Protein AF-0000000086816708 (afdb_homodimer)

InterPro domains:
  IPR001680 WD40 repeat [SM00320] (1-37)
  IPR001680 WD40 repeat [SM00320] (41-79)
  IPR001680 WD40 repeat [SM00320] (83-122)
  IPR001680 WD40 repeat [SM00320] (125-165)
  IPR015943 WD40/YVTN repeat-like-containing domain superfamily [G3DSA:2.130.10.10] (3-166)
  IPR024977 Anaphase-promoting complex subunit 4-like, WD40 domain [PF12894] (93-139)
  IPR036322 WD40-repeat-containing domain superfamily [SSF50978] (6-164)
  IPR042453 WD repeat-containing protein 53 [PTHR44666] (1-163)

Sequence (342 aa):
MAVKWIGGHSSPILCLNASSEGLVASGAEGGDLVTWGEDGTPLGHTRLEGANDVTCVLFSPSCPTKLYASHGETISILDVRSLKGSLDHFHVNEEEINCLSLNETENLLASADDSGAIKILDLENKKVSRSLKRHSNICSSVAFRPQRPQSLVSCGLDMQVMLCKEYLGNFMAVKWIGGHSSPILCLNASSEGLVASGAEGGDLVTWGEDGTPLGHTRLEGANDVTCVLFSPSCPTKLYASHGETISILDVRSLKGSLDHFHVNEEEINCLSLNETENLLASADDSGAIKILDLENKKVSRSLKRHSNICSSVAFRPQRPQSLVSCGLDMQVMLCKEYLGNF

Secondary structure (DSSP, 8-state):
-EEEE-SS-SS-EEEEEE-TTS-EEEEEGGGEEEEE-TTS-EEEEEE-GGG--EEEEEE-SSSTTEEEEEETTEEEEEETT-SS--EEEEE--SS-EEEEEE-TTSSEEEEEETTSEEEEEETTTTEEEEEEE--SS-EEEEEEETTEEEEEEEEETTS-EEEEE------/-EEEE-SS-SS-EEEEEE-TTS-EEEEEGGGEEEEE-TTS-EEEEEE-GGG--EEEEEE-SSSTTEEEEEETTEEEEEETT-TT--EEEEE--SS-EEEEEE-TTSSEEEEEETTSEEEEEETTTTEEEEEEE--SS-EEEEEEETTEEEEEEEEETTS-EEEEE------

Solvent-accessible surface area (backbone atoms only — not comparable to full-atom values): 16924 Å² total; per-residue (Å²): 94,75,45,78,43,66,87,68,58,92,38,37,26,47,25,56,34,58,16,73,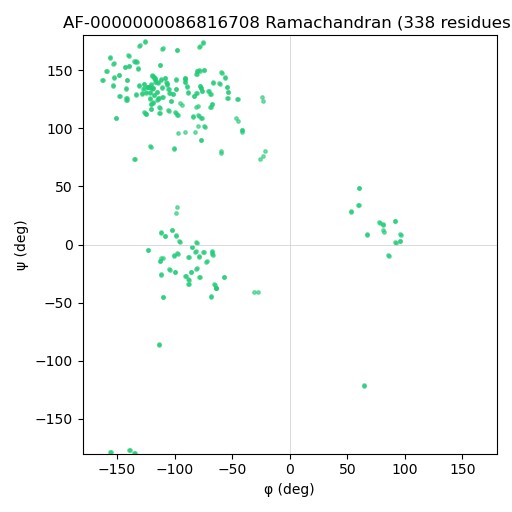80,39,34,35,39,38,21,10,46,55,11,34,36,36,31,25,39,70,85,40,47,68,72,44,80,46,72,44,80,86,44,23,41,15,44,34,49,44,52,36,89,90,45,48,49,35,34,40,33,28,30,30,31,27,39,36,36,34,36,70,80,46,91,74,40,64,66,48,73,41,83,70,52,92,34,46,40,58,28,67,25,66,21,82,82,64,42,42,38,36,35,15,12,54,65,7,38,36,33,33,31,30,60,80,78,69,40,78,72,46,78,42,79,80,38,91,28,33,22,44,25,49,40,46,33,48,101,34,64,46,29,33,40,35,31,10,50,63,26,42,42,36,41,35,40,57,72,74,68,87,120,93,76,45,79,43,67,87,70,58,93,36,38,26,47,25,57,35,58,17,73,79,40,34,34,39,39,21,10,46,54,10,35,35,35,32,25,39,70,86,42,46,68,71,44,78,46,71,45,80,86,44,22,41,16,45,36,50,42,53,35,88,89,45,48,49,34,36,40,35,29,30,30,32,28,40,35,36,32,35,71,79,47,90,71,45,62,66,47,75,40,84,70,52,90,34,46,40,60,30,67,26,65,21,84,83,64,43,41,39,35,36,15,13,55,65,8,36,35,33,33,33,30,61,80,78,68,40,77,72,46,78,42,79,78,37,91,28,33,22,46,26,48,39,46,32,50,99,34,62,48,28,34,39,35,31,9,51,63,26,43,42,36,42,36,41,56,72,73,67,88,121

Organism: Pipistrellus kuhlii (NCBI:txid59472)

pLDDT: mean 90.7, std 11.93, range [29.03, 98.38]

Nearest PDB structures (foldseek):
  7uyf-assembly1_B  TM=8.566E-01  e=4.148E-08  Homo sapiens
  7s1q-assembly1_B  TM=8.312E-01  e=3.022E-08  Homo sapiens
  7s1p-assembly1_B  TM=8.586E-01  e=6.329E-08  Homo sapiens
  6k1s-assembly1_B  TM=8.556E-01  e=8.689E-08  Homo sapiens
  5emk-assembly1_B  TM=8.207E-01  e=9.160E-08  Homo sapiens

Structure (mmCIF, N/CA/C/O backbone):
data_AF-0000000086816708-model_v1
#
loop_
_entity.id
_entity.type
_entity.pdbx_description
1 polymer 'WD repeat domain 53'
#
loop_
_atom_site.group_PDB
_atom_site.id
_atom_site.type_symbol
_atom_site.label_atom_id
_atom_site.label_alt_id
_atom_site.label_comp_id
_atom_site.label_asym_id
_atom_site.label_entity_id
_atom_site.label_seq_id
_atom_site.pdbx_PDB_ins_code
_atom_site.Cartn_x
_atom_site.Cartn_y
_atom_site.Cartn_z
_atom_site.occupancy
_atom_site.B_iso_or_equiv
_atom_site.auth_seq_id
_atom_site.auth_comp_id
_atom_site.auth_asym_id
_atom_site.auth_atom_id
_atom_site.pdbx_PDB_model_num
ATOM 1 N N . MET A 1 1 ? 22.078 -10.984 -4.652 1 78.38 1 MET A N 1
ATOM 2 C CA . MET A 1 1 ? 21.688 -11.883 -5.73 1 78.38 1 MET A CA 1
ATOM 3 C C . MET A 1 1 ? 20.203 -11.719 -6.062 1 78.38 1 MET A C 1
ATOM 5 O O . MET A 1 1 ? 19.391 -11.492 -5.172 1 78.38 1 MET A O 1
ATOM 9 N N . ALA A 1 2 ? 19.844 -11.531 -7.359 1 82.38 2 ALA A N 1
ATOM 10 C CA . ALA A 1 2 ? 18.469 -11.383 -7.824 1 82.38 2 ALA A CA 1
ATOM 11 C C . ALA A 1 2 ? 18.078 -12.539 -8.734 1 82.38 2 ALA A C 1
ATOM 13 O O . ALA A 1 2 ? 18.859 -12.969 -9.586 1 82.38 2 ALA A O 1
ATOM 14 N N . VAL A 1 3 ? 16.875 -13.148 -8.445 1 88.38 3 VAL A N 1
ATOM 15 C CA . VAL A 1 3 ? 16.359 -14.273 -9.227 1 88.38 3 VAL A CA 1
ATOM 16 C C . VAL A 1 3 ? 14.992 -13.922 -9.805 1 88.38 3 VAL A C 1
ATOM 18 O O . VAL A 1 3 ? 14.125 -13.406 -9.094 1 88.38 3 VAL A O 1
ATOM 21 N N . LYS A 1 4 ? 14.867 -14.164 -11.086 1 90.38 4 LYS A N 1
ATOM 22 C CA . LYS A 1 4 ? 13.562 -14.008 -11.734 1 90.38 4 LYS A CA 1
ATOM 23 C C . LYS A 1 4 ? 12.68 -15.234 -11.5 1 90.38 4 LYS A C 1
ATOM 25 O O . LYS A 1 4 ? 13.133 -16.375 -11.641 1 90.38 4 LYS A O 1
ATOM 30 N N . TRP A 1 5 ? 11.516 -14.922 -11.086 1 88.94 5 TRP A N 1
ATOM 31 C CA . TRP A 1 5 ? 10.555 -16.016 -10.961 1 88.94 5 TRP A CA 1
ATOM 32 C C . TRP A 1 5 ? 9.812 -16.234 -12.273 1 88.94 5 TRP A C 1
ATOM 34 O O . TRP A 1 5 ? 9.32 -15.289 -12.891 1 88.94 5 TRP A O 1
ATOM 44 N N . ILE A 1 6 ? 9.734 -17.438 -12.719 1 80.69 6 ILE A N 1
ATOM 45 C CA . ILE A 1 6 ? 9.227 -17.766 -14.047 1 80.69 6 ILE A CA 1
ATOM 46 C C . ILE A 1 6 ? 7.91 -18.531 -13.922 1 80.69 6 ILE A C 1
ATOM 48 O O . ILE A 1 6 ? 7.602 -19.078 -12.859 1 80.69 6 ILE A O 1
ATOM 52 N N . GLY A 1 7 ? 7.078 -18.438 -14.961 1 76.5 7 GLY A N 1
ATOM 53 C CA . GLY A 1 7 ? 5.91 -19.297 -15.078 1 76.5 7 GLY A CA 1
ATOM 54 C C . GLY A 1 7 ? 4.664 -18.688 -14.461 1 76.5 7 GLY A C 1
ATOM 55 O O . GLY A 1 7 ? 3.725 -19.406 -14.117 1 76.5 7 GLY A O 1
ATOM 56 N N . GLY A 1 8 ? 4.738 -17.422 -14.336 1 82.31 8 GLY A N 1
ATOM 57 C CA . GLY A 1 8 ? 3.545 -16.891 -13.695 1 82.31 8 GLY A CA 1
ATOM 58 C C . GLY A 1 8 ? 2.715 -16.016 -14.609 1 82.31 8 GLY A C 1
ATOM 59 O O . GLY A 1 8 ? 1.908 -16.516 -15.391 1 82.31 8 GLY A O 1
ATOM 60 N N . HIS A 1 9 ? 3.039 -14.789 -14.68 1 91.38 9 HIS A N 1
ATOM 61 C CA . HIS A 1 9 ? 2.135 -13.805 -15.273 1 91.38 9 HIS A CA 1
ATOM 62 C C . HIS A 1 9 ? 2.404 -13.641 -16.766 1 91.38 9 HIS A C 1
ATOM 64 O O . HIS A 1 9 ? 3.557 -13.695 -17.203 1 91.38 9 HIS A O 1
ATOM 70 N N . SER A 1 10 ? 1.351 -13.516 -17.609 1 92.31 10 SER A N 1
ATOM 71 C CA . SER A 1 10 ? 1.433 -13.125 -19 1 92.31 10 SER A CA 1
ATOM 72 C C . SER A 1 10 ? 0.817 -11.75 -19.234 1 92.31 10 SER A C 1
ATOM 74 O O . SER A 1 10 ? 0.508 -11.383 -20.375 1 92.31 10 SER A O 1
ATOM 76 N N . SER A 1 11 ? 0.504 -11.062 -18.25 1 96.19 11 SER A N 1
ATOM 77 C CA . SER A 1 11 ? -0.011 -9.695 -18.266 1 96.19 11 SER A CA 1
ATOM 78 C C . SER A 1 11 ? 0.695 -8.82 -17.234 1 96.19 11 SER A C 1
ATOM 80 O O . SER A 1 11 ? 1.328 -9.328 -16.312 1 96.19 11 SER A O 1
ATOM 82 N N . PRO A 1 12 ? 0.668 -7.484 -17.453 1 97.81 12 PRO A N 1
ATOM 83 C CA . PRO A 1 12 ? 1.339 -6.574 -16.531 1 97.81 12 PRO A CA 1
ATOM 84 C C . PRO A 1 12 ? 0.895 -6.773 -15.086 1 97.81 12 PRO A C 1
ATOM 86 O O . PRO A 1 12 ? -0.306 -6.852 -14.805 1 97.81 12 PRO A O 1
ATOM 89 N N . ILE A 1 13 ? 1.862 -6.883 -14.172 1 98.38 13 ILE A N 1
ATOM 90 C CA . ILE A 1 13 ? 1.582 -7.102 -12.758 1 98.38 13 ILE A CA 1
ATOM 91 C C . ILE A 1 13 ? 1.43 -5.754 -12.047 1 98.38 13 ILE A C 1
ATOM 93 O O . ILE A 1 13 ? 2.242 -4.848 -12.242 1 98.38 13 ILE A O 1
ATOM 97 N N . LEU A 1 14 ? 0.408 -5.613 -11.172 1 98.38 14 LEU A N 1
ATOM 98 C CA . LEU A 1 14 ? 0.016 -4.316 -10.633 1 98.38 14 LEU A CA 1
ATOM 99 C C . LEU A 1 14 ? 0.321 -4.238 -9.141 1 98.38 14 LEU A C 1
ATOM 101 O O . LEU A 1 14 ? 0.515 -3.15 -8.594 1 98.38 14 LEU A O 1
ATOM 105 N N . CYS A 1 15 ? 0.357 -5.336 -8.492 1 98.38 15 CYS A N 1
ATOM 106 C CA . CYS A 1 15 ? 0.524 -5.34 -7.043 1 98.38 15 CYS A CA 1
ATOM 107 C C . CYS A 1 15 ? 1.119 -6.66 -6.566 1 98.38 15 CYS A C 1
ATOM 109 O O . CYS A 1 15 ? 1.099 -7.656 -7.297 1 98.38 15 CYS A O 1
ATOM 111 N N . LEU A 1 16 ? 1.667 -6.707 -5.43 1 98.19 16 LEU A N 1
ATOM 112 C CA . LEU A 1 16 ? 2.17 -7.926 -4.809 1 98.19 16 LEU A CA 1
ATOM 113 C C . LEU A 1 16 ? 2.15 -7.809 -3.287 1 98.19 16 LEU A C 1
ATOM 115 O O . LEU A 1 16 ? 2.111 -6.703 -2.746 1 98.19 16 LEU A O 1
ATOM 119 N N . ASN A 1 17 ? 2.105 -8.883 -2.613 1 98.25 17 ASN A N 1
ATOM 120 C CA . ASN A 1 17 ? 2.158 -8.984 -1.158 1 98.25 17 ASN A CA 1
ATOM 121 C C . ASN A 1 17 ? 2.836 -10.273 -0.706 1 98.25 17 ASN A C 1
ATOM 123 O O . ASN A 1 17 ? 2.734 -11.297 -1.378 1 98.25 17 ASN A O 1
ATOM 127 N N . ALA A 1 18 ? 3.535 -10.141 0.397 1 97.69 18 ALA A N 1
ATOM 128 C CA . ALA A 1 18 ? 4.238 -11.289 0.954 1 97.69 18 ALA A CA 1
ATOM 129 C C . ALA A 1 18 ? 3.693 -11.656 2.332 1 97.69 18 ALA A C 1
ATOM 131 O O . ALA A 1 18 ? 3.383 -10.773 3.135 1 97.69 18 ALA A O 1
ATOM 132 N N . SER A 1 19 ? 3.627 -12.945 2.598 1 97.12 19 SER A N 1
ATOM 133 C CA . SER A 1 19 ? 3.121 -13.43 3.879 1 97.12 19 SER A CA 1
ATOM 134 C C . SER A 1 19 ? 4.262 -13.766 4.836 1 97.12 19 SER A C 1
ATOM 136 O O . SER A 1 19 ? 5.418 -13.859 4.418 1 97.12 19 SER A O 1
ATOM 138 N N . SER A 1 20 ? 3.879 -13.953 6.117 1 95.5 20 SER A N 1
ATOM 139 C CA . SER A 1 20 ? 4.867 -14.273 7.141 1 95.5 20 SER A CA 1
ATOM 140 C C . SER A 1 20 ? 5.383 -15.703 6.984 1 95.5 20 SER A C 1
ATOM 142 O O . SER A 1 20 ? 6.402 -16.062 7.57 1 95.5 20 SER A O 1
ATOM 144 N N . GLU A 1 21 ? 4.723 -16.531 6.207 1 94.69 21 GLU A N 1
ATOM 145 C CA . GLU A 1 21 ? 5.172 -17.906 5.992 1 94.69 21 GLU A CA 1
ATOM 146 C C . GLU A 1 21 ? 5.93 -18.047 4.676 1 94.69 21 GLU A C 1
ATOM 148 O O . GLU A 1 21 ? 6.176 -19.156 4.203 1 94.69 21 GLU A O 1
ATOM 153 N N . GLY A 1 22 ? 6.176 -16.922 4.074 1 94.5 22 GLY A N 1
ATOM 154 C CA . GLY A 1 22 ? 7.055 -16.938 2.916 1 94.5 22 GLY A CA 1
ATOM 155 C C . GLY A 1 22 ? 6.305 -17 1.6 1 94.5 22 GLY A C 1
ATOM 156 O O . GLY A 1 22 ? 6.914 -17 0.529 1 94.5 22 GLY A O 1
ATOM 157 N N . LEU A 1 23 ? 5.016 -16.969 1.612 1 95.38 23 LEU A N 1
ATOM 158 C CA . LEU A 1 23 ? 4.219 -16.953 0.391 1 95.38 23 LEU A CA 1
ATOM 159 C C . LEU A 1 23 ? 4.184 -15.547 -0.211 1 95.38 23 LEU A C 1
ATOM 161 O O . LEU A 1 23 ? 4.32 -14.555 0.507 1 95.38 23 LEU A O 1
ATOM 165 N N . VAL A 1 24 ? 4.066 -15.523 -1.518 1 96.5 24 VAL A N 1
ATOM 166 C CA . VAL A 1 24 ? 3.893 -14.266 -2.24 1 96.5 24 VAL A CA 1
ATOM 167 C C . VAL A 1 24 ? 2.66 -14.352 -3.139 1 96.5 24 VAL A C 1
ATOM 169 O O . VAL A 1 24 ? 2.363 -15.414 -3.693 1 96.5 24 VAL A O 1
ATOM 172 N N . ALA A 1 25 ? 1.894 -13.328 -3.193 1 96.81 25 ALA A N 1
ATOM 173 C CA . ALA A 1 25 ? 0.793 -13.195 -4.145 1 96.81 25 ALA A CA 1
ATOM 174 C C . ALA A 1 25 ? 1.001 -11.992 -5.059 1 96.81 25 ALA A C 1
ATOM 176 O O . ALA A 1 25 ? 1.433 -10.93 -4.605 1 96.81 25 ALA A O 1
ATOM 177 N N . SER A 1 26 ? 0.804 -12.125 -6.285 1 97.69 26 SER A N 1
ATOM 178 C CA . SER A 1 26 ? 0.902 -11.039 -7.254 1 97.69 26 SER A CA 1
ATOM 179 C C . SER A 1 26 ? -0.349 -10.961 -8.125 1 97.69 26 SER A C 1
ATOM 181 O O . SER A 1 26 ? -0.85 -11.984 -8.594 1 97.69 26 SER A O 1
ATOM 183 N N . GLY A 1 27 ? -0.92 -9.773 -8.25 1 97.5 27 GLY A N 1
ATOM 184 C CA . GLY A 1 27 ? -2.092 -9.5 -9.062 1 97.5 27 GLY A CA 1
ATOM 185 C C . GLY A 1 27 ? -1.771 -8.719 -10.32 1 97.5 27 GLY A C 1
ATOM 186 O O . GLY A 1 27 ? -0.975 -7.777 -10.289 1 97.5 27 GLY A O 1
ATOM 187 N N . ALA A 1 28 ? -2.389 -9.078 -11.367 1 97.94 28 ALA A N 1
ATOM 188 C CA . ALA A 1 28 ? -2.062 -8.516 -12.672 1 97.94 28 ALA A CA 1
ATOM 189 C C . ALA A 1 28 ? -3.32 -8.047 -13.398 1 97.94 28 ALA A C 1
ATOM 191 O O . ALA A 1 28 ? -4.43 -8.18 -12.875 1 97.94 28 ALA A O 1
ATOM 192 N N . GLU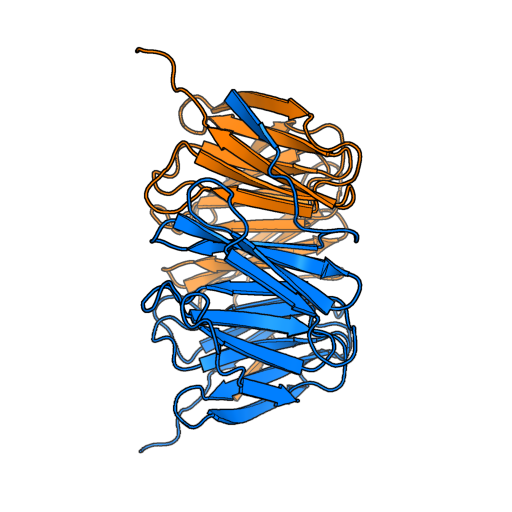 A 1 29 ? -3.039 -7.359 -14.5 1 97.81 29 GLU A N 1
ATOM 193 C CA . GLU A 1 29 ? -4.141 -6.957 -15.367 1 97.81 29 GLU A CA 1
ATOM 194 C C . GLU A 1 29 ? -4.93 -8.164 -15.859 1 97.81 29 GLU A C 1
ATOM 196 O O . GLU A 1 29 ? -4.391 -9.273 -15.945 1 97.81 29 GLU A O 1
ATOM 201 N N . GLY A 1 30 ? -6.227 -7.977 -16.062 1 96.19 30 GLY A N 1
ATOM 202 C CA . GLY A 1 30 ? -7.059 -9.008 -16.656 1 96.19 30 GLY A CA 1
ATOM 203 C C . GLY A 1 30 ? -7.492 -10.07 -15.672 1 96.19 30 GLY A C 1
ATOM 204 O O . GLY A 1 30 ? -7.812 -11.195 -16.062 1 96.19 30 GLY A O 1
ATOM 205 N N . GLY A 1 31 ? -7.375 -9.75 -14.391 1 95.38 31 GLY A N 1
ATOM 206 C CA . GLY A 1 31 ? -7.879 -10.664 -13.375 1 95.38 31 GLY A CA 1
ATOM 207 C C . GLY A 1 31 ? -6.918 -11.789 -13.055 1 95.38 31 GLY A C 1
ATOM 208 O O . GLY A 1 31 ? -7.281 -12.742 -12.359 1 95.38 31 GLY A O 1
ATOM 209 N N . ASP A 1 32 ? -5.695 -11.695 -13.547 1 95.44 32 ASP A N 1
ATOM 210 C CA . ASP A 1 32 ? -4.695 -12.734 -13.336 1 95.44 32 ASP A CA 1
ATOM 211 C C . ASP A 1 32 ? -4.07 -12.625 -11.945 1 95.44 32 ASP A C 1
ATOM 213 O O . ASP A 1 32 ? -3.455 -11.609 -11.617 1 95.44 32 ASP A O 1
ATOM 217 N N . LEU A 1 33 ? -4.246 -13.695 -11.148 1 95.56 33 LEU A N 1
ATOM 218 C CA . LEU A 1 33 ? -3.691 -13.797 -9.805 1 95.56 33 LEU A CA 1
ATOM 219 C C . LEU A 1 33 ? -2.777 -15.016 -9.688 1 95.56 33 LEU A C 1
ATOM 221 O O . LEU A 1 33 ? -3.176 -16.125 -10.023 1 95.56 33 LEU A O 1
ATOM 225 N N . VAL A 1 34 ? -1.557 -14.789 -9.258 1 95.69 34 VAL A N 1
ATOM 226 C CA . VAL A 1 34 ? -0.611 -15.883 -9.062 1 95.69 34 VAL A CA 1
ATOM 227 C C . VAL A 1 34 ? -0.135 -15.914 -7.617 1 95.69 34 VAL A C 1
ATOM 229 O O . VAL A 1 34 ? 0.149 -14.859 -7.031 1 95.69 34 VAL A O 1
ATOM 232 N N . THR A 1 35 ? -0.091 -17.094 -7.047 1 95.12 35 THR A N 1
ATOM 233 C CA . THR A 1 35 ? 0.498 -17.312 -5.73 1 95.12 35 THR A CA 1
ATOM 234 C C . THR A 1 35 ? 1.782 -18.125 -5.836 1 95.12 35 THR A C 1
ATOM 236 O O . THR A 1 35 ? 1.858 -19.078 -6.621 1 95.12 35 THR A O 1
ATOM 239 N N . TRP A 1 36 ? 2.777 -17.672 -5.125 1 95.12 36 TRP A N 1
ATOM 240 C CA . TRP A 1 36 ? 4.113 -18.25 -5.195 1 95.12 36 TRP A CA 1
ATOM 241 C C . TRP A 1 36 ? 4.523 -18.844 -3.846 1 95.12 36 TRP A C 1
ATOM 243 O O . TRP A 1 36 ? 4.262 -18.234 -2.799 1 95.12 36 TRP A O 1
ATOM 253 N N . GLY A 1 37 ? 5.246 -19.969 -3.957 1 93.44 37 GLY A N 1
ATOM 254 C CA . GLY A 1 37 ? 5.91 -20.469 -2.768 1 93.44 37 GLY A CA 1
ATOM 255 C C . GLY A 1 37 ? 7.148 -19.688 -2.387 1 93.44 37 GLY A C 1
ATOM 256 O O . GLY A 1 37 ? 7.555 -18.766 -3.109 1 93.44 37 GLY A O 1
ATOM 257 N N . GLU A 1 38 ? 7.711 -20.016 -1.264 1 90.75 38 GLU A N 1
ATOM 258 C CA . GLU A 1 38 ? 8.875 -19.328 -0.729 1 90.75 38 GLU A CA 1
ATOM 259 C C . GLU A 1 38 ? 10.039 -19.344 -1.721 1 90.75 38 GLU A C 1
ATOM 261 O O . GLU A 1 38 ? 10.82 -18.391 -1.785 1 90.75 38 GLU A O 1
ATOM 266 N N . ASP A 1 39 ? 10.109 -20.312 -2.547 1 87.25 39 ASP A N 1
ATOM 267 C CA . ASP A 1 39 ? 11.227 -20.484 -3.475 1 87.25 39 ASP A CA 1
ATOM 268 C C . ASP A 1 39 ? 10.891 -19.906 -4.848 1 87.25 39 ASP A C 1
ATOM 270 O O . ASP A 1 39 ? 11.672 -20.047 -5.789 1 87.25 39 ASP A O 1
ATOM 274 N N . GLY A 1 40 ? 9.711 -19.312 -4.934 1 90.56 40 GLY A N 1
ATOM 275 C CA . GLY A 1 40 ? 9.328 -18.703 -6.199 1 90.56 40 GLY A CA 1
ATOM 276 C C . GLY A 1 40 ? 8.555 -19.656 -7.098 1 90.56 40 GLY A C 1
ATOM 277 O O . GLY A 1 40 ? 8.211 -19.297 -8.227 1 90.56 40 GLY A O 1
ATOM 278 N N . THR A 1 41 ? 8.297 -20.828 -6.645 1 90.69 41 THR A N 1
ATOM 279 C CA . THR A 1 41 ? 7.473 -21.75 -7.414 1 90.69 41 THR A CA 1
ATOM 280 C C . THR A 1 41 ? 6.02 -21.297 -7.426 1 90.69 41 THR A C 1
ATOM 282 O O . THR A 1 41 ? 5.465 -20.938 -6.383 1 90.69 41 THR A O 1
ATOM 285 N N . PRO A 1 42 ? 5.445 -21.297 -8.625 1 90.12 42 PRO A N 1
ATOM 286 C CA . PRO A 1 42 ? 4.016 -20.969 -8.633 1 90.12 42 PRO A CA 1
ATOM 287 C C . PRO A 1 42 ? 3.166 -22.047 -7.949 1 90.12 42 PRO A C 1
ATOM 289 O O . PRO A 1 42 ? 3.248 -23.219 -8.305 1 90.12 42 PRO A O 1
ATOM 292 N N . LEU A 1 43 ? 2.453 -21.688 -6.941 1 89.69 43 LEU A N 1
ATOM 293 C CA . LEU A 1 43 ? 1.561 -22.594 -6.227 1 89.69 43 LEU A CA 1
ATOM 294 C C . LEU A 1 43 ? 0.174 -22.609 -6.859 1 89.69 43 LEU A C 1
ATOM 296 O O . LEU A 1 43 ? -0.545 -23.609 -6.773 1 89.69 43 LEU A O 1
ATOM 300 N N . GLY A 1 44 ? -0.25 -21.469 -7.477 1 88.56 44 GLY A N 1
ATOM 301 C CA . GLY A 1 44 ? -1.551 -21.328 -8.117 1 88.56 44 GLY A CA 1
ATOM 302 C C . GLY A 1 44 ? -1.629 -20.156 -9.062 1 88.56 44 GLY A C 1
ATOM 303 O O . GLY A 1 44 ? -1.017 -19.109 -8.812 1 88.56 44 GLY A O 1
ATOM 304 N N . HIS A 1 45 ? -2.305 -20.391 -10.109 1 89.88 45 HIS A N 1
ATOM 305 C CA . HIS A 1 45 ? -2.648 -19.375 -11.094 1 89.88 45 HIS A CA 1
ATOM 306 C C . HIS A 1 45 ? -4.156 -19.312 -11.328 1 89.88 45 HIS A C 1
ATOM 308 O O . HIS A 1 45 ? -4.746 -20.281 -11.828 1 89.88 45 HIS A O 1
ATOM 314 N N . THR A 1 46 ? -4.734 -18.203 -10.898 1 88.38 46 THR A N 1
ATOM 315 C CA . THR A 1 46 ? -6.188 -18.094 -10.984 1 88.38 46 THR A CA 1
ATOM 316 C C . THR A 1 46 ? -6.578 -16.859 -11.805 1 88.38 46 THR A C 1
ATOM 318 O O . THR A 1 46 ? -5.965 -15.797 -11.68 1 88.38 46 THR A O 1
ATOM 321 N N . ARG A 1 47 ? -7.523 -17.047 -12.688 1 90.56 47 ARG A N 1
ATOM 322 C CA . ARG A 1 47 ? -8.18 -15.914 -13.328 1 90.56 47 ARG A CA 1
ATOM 323 C C . ARG A 1 47 ? -9.484 -15.578 -12.625 1 90.56 47 ARG A C 1
ATOM 325 O O . ARG A 1 47 ? -10.453 -16.328 -12.703 1 90.56 47 ARG A O 1
ATOM 332 N N . LEU A 1 48 ? -9.516 -14.461 -11.977 1 90.69 48 LEU A N 1
ATOM 333 C CA . LEU A 1 48 ? -10.688 -14.07 -11.195 1 90.69 48 LEU A CA 1
ATOM 334 C C . LEU A 1 48 ? -11.82 -13.625 -12.109 1 90.69 48 LEU A C 1
ATOM 336 O O . LEU A 1 48 ? -11.578 -13.148 -13.227 1 90.69 48 LEU A O 1
ATOM 340 N N . GLU A 1 49 ? -12.992 -13.82 -11.68 1 83.62 49 GLU A N 1
ATOM 341 C CA . GLU A 1 49 ? -14.195 -13.555 -12.477 1 83.62 49 GLU A CA 1
ATOM 342 C C . GLU A 1 49 ? -14.219 -12.109 -12.969 1 83.62 49 GLU A C 1
ATOM 344 O O . GLU A 1 49 ? -13.867 -11.188 -12.234 1 83.62 49 GLU A O 1
ATOM 349 N N . GLY A 1 50 ? -14.719 -11.914 -14.148 1 87 50 GLY A N 1
ATOM 350 C CA . GLY A 1 50 ? -14.906 -10.594 -14.727 1 87 50 GLY A CA 1
ATOM 351 C C . GLY A 1 50 ? -13.664 -10.062 -15.414 1 87 50 GLY A C 1
ATOM 352 O O . GLY A 1 50 ? -13.727 -9.078 -16.156 1 87 50 GLY A O 1
ATOM 353 N N . ALA A 1 51 ? -12.547 -10.734 -15.258 1 87.69 51 ALA A N 1
ATOM 354 C CA . ALA A 1 51 ? -11.281 -10.391 -15.898 1 87.69 51 ALA A CA 1
ATOM 355 C C . ALA A 1 51 ? -10.914 -8.93 -15.625 1 87.69 51 ALA A C 1
ATOM 357 O O . ALA A 1 51 ? -10.375 -8.25 -16.5 1 87.69 51 ALA A O 1
ATOM 358 N N . ASN A 1 52 ? -11.383 -8.469 -14.516 1 95 52 ASN A N 1
ATOM 359 C CA . ASN A 1 52 ? -10.977 -7.129 -14.094 1 95 52 ASN A CA 1
ATOM 360 C C . ASN A 1 52 ? -9.602 -7.137 -13.445 1 95 52 ASN A C 1
ATOM 362 O O . ASN A 1 52 ? -9.164 -8.164 -12.922 1 95 52 ASN A O 1
ATOM 366 N N . ASP A 1 53 ? -8.891 -6.027 -13.602 1 97.81 53 ASP A N 1
ATOM 367 C CA . ASP A 1 53 ? -7.543 -5.918 -13.062 1 97.81 53 ASP A CA 1
ATOM 368 C C . ASP A 1 53 ? -7.527 -6.223 -11.562 1 97.81 53 ASP A C 1
ATOM 370 O O . ASP A 1 53 ? -8.414 -5.789 -10.828 1 97.81 53 ASP A O 1
ATOM 374 N N . VAL A 1 54 ? -6.535 -7.027 -11.148 1 97.69 54 VAL A N 1
ATOM 375 C CA . VAL A 1 54 ? -6.262 -7.199 -9.727 1 97.69 54 VAL A CA 1
ATOM 376 C C . VAL A 1 54 ? -5.371 -6.066 -9.227 1 97.69 54 VAL A C 1
ATOM 378 O O . VAL A 1 54 ? -4.176 -6.031 -9.523 1 97.69 54 VAL A O 1
ATOM 381 N N . THR A 1 55 ? -5.973 -5.188 -8.383 1 98.12 55 THR A N 1
ATOM 382 C CA . THR A 1 55 ? -5.25 -3.961 -8.062 1 98.12 55 THR A CA 1
ATOM 383 C C . THR A 1 55 ? -4.672 -4.031 -6.648 1 98.12 55 THR A C 1
ATOM 385 O O . THR A 1 55 ? -3.742 -3.293 -6.316 1 98.12 55 THR A O 1
ATOM 388 N N . CYS A 1 56 ? -5.191 -4.859 -5.809 1 98.19 56 CYS A N 1
ATOM 389 C CA . CYS A 1 56 ? -4.715 -5.012 -4.438 1 98.19 56 CYS A CA 1
ATOM 390 C C . CYS A 1 56 ? -4.754 -6.473 -4.004 1 98.19 56 CYS A C 1
ATOM 392 O O . CYS A 1 56 ? -5.727 -7.18 -4.281 1 98.19 56 CYS A O 1
ATOM 394 N N . VAL A 1 57 ? -3.727 -6.953 -3.402 1 97.69 57 VAL A N 1
ATOM 395 C CA . VAL A 1 57 ? -3.67 -8.25 -2.742 1 97.69 57 VAL A CA 1
ATOM 396 C C . VAL A 1 57 ? -3.092 -8.094 -1.337 1 97.69 57 VAL A C 1
ATOM 398 O O . VAL A 1 57 ? -2.178 -7.297 -1.123 1 97.69 57 VAL A O 1
ATOM 401 N N . LEU A 1 58 ? -3.684 -8.75 -0.385 1 97.94 58 LEU A N 1
ATOM 402 C CA . LEU A 1 58 ? -3.279 -8.672 1.014 1 97.94 58 LEU A CA 1
ATOM 403 C C . LEU A 1 58 ? -3.387 -10.031 1.688 1 97.94 58 LEU A C 1
ATOM 405 O O . LEU A 1 58 ? -4.449 -10.664 1.662 1 97.94 58 LEU A O 1
ATOM 409 N N . PHE A 1 59 ? -2.254 -10.5 2.275 1 97.12 59 PHE A N 1
ATOM 410 C CA . PHE A 1 59 ? -2.324 -11.68 3.129 1 97.12 59 PHE A CA 1
ATOM 411 C C . PHE A 1 59 ? -2.812 -11.312 4.523 1 97.12 59 PHE A C 1
ATOM 413 O O . PHE A 1 59 ? -2.482 -10.242 5.039 1 97.12 59 PHE A O 1
ATOM 420 N N . SER A 1 60 ? -3.531 -12.25 5.109 1 96.81 60 SER A N 1
ATOM 421 C CA . SER A 1 60 ? -3.84 -12.133 6.531 1 96.81 60 SER A CA 1
ATOM 422 C C . SER A 1 60 ? -2.588 -12.32 7.383 1 96.81 60 SER A C 1
ATOM 424 O O . SER A 1 60 ? -1.849 -13.289 7.211 1 96.81 60 SER A O 1
ATOM 426 N N . PRO A 1 61 ? -2.402 -11.328 8.312 1 95.38 61 PRO A N 1
ATOM 427 C CA . PRO A 1 61 ? -1.254 -11.508 9.203 1 95.38 61 PRO A CA 1
ATOM 428 C C . PRO A 1 61 ? -1.397 -12.727 10.117 1 95.38 61 PRO A C 1
ATOM 430 O O . PRO A 1 61 ? -0.407 -13.398 10.422 1 95.38 61 PRO A O 1
ATOM 433 N N . SER A 1 62 ? -2.564 -13.078 10.57 1 95.44 62 SER A N 1
ATOM 434 C CA . SER A 1 62 ? -2.77 -14.156 11.539 1 95.44 62 SER A CA 1
ATOM 435 C C . SER A 1 62 ? -2.99 -15.492 10.844 1 95.44 62 SER A C 1
ATOM 437 O O . SER A 1 62 ? -2.762 -16.547 11.43 1 95.44 62 SER A O 1
ATOM 439 N N . CYS A 1 63 ? -3.5 -15.492 9.656 1 94.31 63 CYS A N 1
ATOM 440 C CA . CYS A 1 63 ? -3.691 -16.672 8.828 1 94.31 63 CYS A CA 1
ATOM 441 C C . CYS A 1 63 ? -2.926 -16.562 7.512 1 94.31 63 CYS A C 1
ATOM 443 O O . CYS A 1 63 ? -3.516 -16.266 6.469 1 94.31 63 CYS A O 1
ATOM 445 N N . PRO A 1 64 ? -1.698 -16.891 7.488 1 93.38 64 PRO A N 1
ATOM 446 C CA . PRO A 1 64 ? -0.762 -16.469 6.441 1 93.38 64 PRO A CA 1
ATOM 447 C C . PRO A 1 64 ? -1.078 -17.094 5.086 1 93.38 64 PRO A C 1
ATOM 449 O O . PRO A 1 64 ? -0.477 -16.734 4.074 1 93.38 64 PRO A O 1
ATOM 452 N N . THR A 1 65 ? -2.062 -18.031 5.02 1 92.88 65 THR A N 1
ATOM 453 C CA . THR A 1 65 ? -2.453 -18.609 3.736 1 92.88 65 THR A CA 1
ATOM 454 C C . THR A 1 65 ? -3.727 -17.953 3.215 1 92.88 65 THR A C 1
ATOM 456 O O . THR A 1 65 ? -4.137 -18.188 2.078 1 92.88 65 THR A O 1
ATOM 459 N N . LYS A 1 66 ? -4.375 -17.156 4.004 1 94.38 66 LYS A N 1
ATOM 460 C CA . LYS A 1 66 ? -5.582 -16.453 3.594 1 94.38 66 LYS A CA 1
ATOM 461 C C . LYS A 1 66 ? -5.238 -15.164 2.838 1 94.38 66 LYS A C 1
ATOM 463 O O . LYS A 1 66 ? -4.449 -14.352 3.318 1 94.38 66 LYS A O 1
ATOM 468 N N . LEU A 1 67 ? -5.824 -15 1.642 1 95.88 67 LEU A N 1
ATOM 469 C CA . LEU A 1 67 ? -5.516 -13.898 0.736 1 95.88 67 LEU A CA 1
ATOM 470 C C . LEU A 1 67 ? -6.777 -13.125 0.368 1 95.88 67 LEU A C 1
ATOM 472 O O . LEU A 1 67 ? -7.816 -13.727 0.091 1 95.88 67 LEU A O 1
ATOM 476 N N . TYR A 1 68 ? -6.734 -11.797 0.478 1 96.44 68 TYR A N 1
ATOM 477 C CA . TYR A 1 68 ? -7.754 -10.898 -0.044 1 96.44 68 TYR A CA 1
ATOM 478 C C . TYR A 1 68 ? -7.305 -10.266 -1.354 1 96.44 68 TYR A C 1
ATOM 480 O O . TYR A 1 68 ? -6.191 -9.742 -1.448 1 96.44 68 TYR A O 1
ATOM 488 N N . ALA A 1 69 ? -8.109 -10.312 -2.373 1 96.62 69 ALA A N 1
ATOM 489 C CA . ALA A 1 69 ? -7.762 -9.75 -3.674 1 96.62 69 ALA A CA 1
ATOM 490 C C . ALA A 1 69 ? -8.906 -8.914 -4.234 1 96.62 69 ALA A C 1
ATOM 492 O O . ALA A 1 69 ? -10.062 -9.359 -4.234 1 96.62 69 ALA A O 1
ATOM 493 N N . SER A 1 70 ? -8.555 -7.703 -4.641 1 97.25 70 SER A N 1
ATOM 494 C CA . SER A 1 70 ? -9.547 -6.898 -5.348 1 97.25 70 SER A CA 1
ATOM 495 C C . SER A 1 70 ? -9.469 -7.117 -6.855 1 97.25 70 SER A C 1
ATOM 497 O O . SER A 1 70 ? -8.375 -7.266 -7.406 1 97.25 70 SER A O 1
ATOM 499 N N . HIS A 1 71 ? -10.578 -7.141 -7.547 1 96.31 71 HIS A N 1
ATOM 500 C CA . HIS A 1 71 ? -10.688 -7.18 -9 1 96.31 71 HIS A CA 1
ATOM 501 C C . HIS A 1 71 ? -11.969 -6.512 -9.477 1 96.31 71 HIS A C 1
ATOM 503 O O . HIS A 1 71 ? -13.062 -7.035 -9.258 1 96.31 71 HIS A O 1
ATOM 509 N N . GLY A 1 72 ? -11.734 -5.289 -10.125 1 96.12 72 GLY A N 1
ATOM 510 C CA . GLY A 1 72 ? -12.891 -4.453 -10.406 1 96.12 72 GLY A CA 1
ATOM 511 C C . GLY A 1 72 ? -13.586 -3.957 -9.148 1 96.12 72 GLY A C 1
ATOM 512 O O . GLY A 1 72 ? -12.961 -3.346 -8.281 1 96.12 72 GLY A O 1
ATOM 513 N N . GLU A 1 73 ? -14.883 -4.316 -9.031 1 96.44 73 GLU A N 1
ATOM 514 C CA . GLU A 1 73 ? -15.703 -3.885 -7.906 1 96.44 73 GLU A CA 1
ATOM 515 C C . GLU A 1 73 ? -15.875 -5.008 -6.887 1 96.44 73 GLU A C 1
ATOM 517 O O . GLU A 1 73 ? -16.734 -4.922 -6 1 96.44 73 GLU A O 1
ATOM 522 N N . THR A 1 74 ? -15.07 -6.043 -7.062 1 95 74 THR A N 1
ATOM 523 C CA . THR A 1 74 ? -15.266 -7.273 -6.297 1 95 74 THR A CA 1
ATOM 524 C C . THR A 1 74 ? -14.047 -7.562 -5.426 1 95 74 THR A C 1
ATOM 526 O O . THR A 1 74 ? -12.922 -7.191 -5.773 1 95 74 THR A O 1
ATOM 529 N N . ILE A 1 75 ? -14.281 -8.094 -4.266 1 96 75 ILE A N 1
ATOM 530 C CA . ILE A 1 75 ? -13.234 -8.648 -3.412 1 96 75 ILE A CA 1
ATOM 531 C C . ILE A 1 75 ? -13.359 -10.172 -3.357 1 96 75 ILE A C 1
ATOM 533 O O . ILE A 1 75 ? -14.445 -10.703 -3.088 1 96 75 ILE A O 1
ATOM 537 N N . SER A 1 76 ? -12.312 -10.875 -3.646 1 94.31 76 SER A N 1
ATOM 538 C CA . SER A 1 76 ? -12.234 -12.32 -3.484 1 94.31 76 SER A CA 1
ATOM 539 C C . SER A 1 76 ? -11.367 -12.695 -2.285 1 94.31 76 SER A C 1
ATOM 541 O O . SER A 1 76 ? -10.344 -12.07 -2.031 1 94.31 76 SER A O 1
ATOM 543 N N . ILE A 1 77 ? -11.836 -13.641 -1.566 1 93.88 77 ILE A N 1
ATOM 544 C CA . ILE A 1 77 ? -11.102 -14.219 -0.447 1 93.88 77 ILE A CA 1
ATOM 545 C C . ILE A 1 77 ? -10.758 -15.672 -0.757 1 93.88 77 ILE A C 1
ATOM 547 O O . ILE A 1 77 ? -11.633 -16.469 -1.092 1 93.88 77 ILE A O 1
ATOM 551 N N . LEU A 1 78 ? -9.43 -15.992 -0.645 1 90.88 78 LEU A N 1
ATOM 552 C CA . LEU A 1 78 ? -9.047 -17.359 -0.971 1 90.88 78 LEU A CA 1
ATOM 553 C C . LEU A 1 78 ? -8 -17.875 0.011 1 90.88 78 LEU A C 1
ATOM 555 O O . LEU A 1 78 ? -7.34 -17.094 0.693 1 90.88 78 LEU A O 1
ATOM 559 N N . ASP A 1 79 ? -7.984 -19.156 0.168 1 90.38 79 ASP A N 1
ATOM 560 C CA . ASP A 1 79 ? -6.922 -19.875 0.873 1 90.38 79 ASP A CA 1
ATOM 561 C C . ASP A 1 79 ? -5.914 -20.469 -0.108 1 90.38 79 ASP A C 1
ATOM 563 O O . ASP A 1 79 ? -6.25 -21.359 -0.882 1 90.38 79 ASP A O 1
ATOM 567 N N . VAL A 1 80 ? -4.684 -20 -0.12 1 87.75 80 VAL A N 1
ATOM 568 C CA . VAL A 1 80 ? -3.658 -20.312 -1.11 1 87.75 80 VAL A CA 1
ATOM 569 C C . VAL A 1 80 ? -3.307 -21.797 -1.038 1 87.75 80 VAL A C 1
ATOM 571 O O . VAL A 1 80 ? -2.949 -22.406 -2.049 1 87.75 80 VAL A O 1
ATOM 574 N N . ARG A 1 81 ? -3.234 -22.5 0.07 1 77.12 81 ARG A N 1
ATOM 575 C CA . ARG A 1 81 ? -2.842 -23.906 0.18 1 77.12 81 ARG A CA 1
ATOM 576 C C . ARG A 1 81 ? -4.004 -24.828 -0.173 1 77.12 81 ARG A C 1
ATOM 578 O O . ARG A 1 81 ? -3.801 -26.016 -0.441 1 77.12 81 ARG A O 1
ATOM 585 N N . SER A 1 82 ? -5.176 -24.281 -0.089 1 65.62 82 SER A N 1
ATOM 586 C CA . SER A 1 82 ? -6.258 -25.219 -0.379 1 65.62 82 SER A CA 1
ATOM 587 C C . SER A 1 82 ? -6.477 -25.359 -1.881 1 65.62 82 SER A C 1
ATOM 589 O O . SER A 1 82 ? -6.504 -24.359 -2.607 1 65.62 82 SER A O 1
ATOM 591 N N . LEU A 1 83 ? -5.938 -26.359 -2.625 1 52.44 83 LEU A N 1
ATOM 592 C CA . LEU A 1 83 ? -6.094 -26.75 -4.02 1 52.44 83 LEU A CA 1
ATOM 593 C C . LEU A 1 83 ? -7.461 -26.344 -4.555 1 52.44 83 LEU A C 1
ATOM 595 O O . LEU A 1 83 ? -7.641 -26.188 -5.766 1 52.44 83 LEU A O 1
ATOM 599 N N . LYS A 1 84 ? -8.43 -26.516 -3.789 1 51.81 84 LYS A N 1
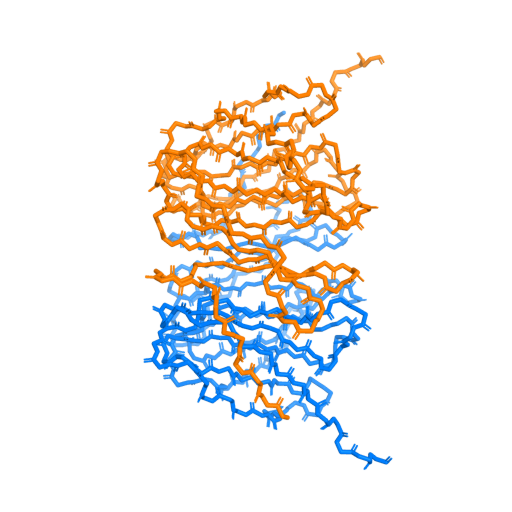ATOM 600 C CA . LYS A 1 84 ? -9.836 -26.281 -4.129 1 51.81 84 LYS A CA 1
ATOM 601 C C . LYS A 1 84 ? -10.312 -24.922 -3.613 1 51.81 84 LYS A C 1
ATOM 603 O O . LYS A 1 84 ? -10.883 -24.844 -2.527 1 51.81 84 LYS A O 1
ATOM 608 N N . GLY A 1 85 ? -9.43 -24.109 -3.502 1 50.81 85 GLY A N 1
ATOM 609 C CA . GLY A 1 85 ? -9.516 -22.906 -2.711 1 50.81 85 GLY A CA 1
ATOM 610 C C . GLY A 1 85 ? -10.852 -22.203 -2.828 1 50.81 85 GLY A C 1
ATOM 611 O O . GLY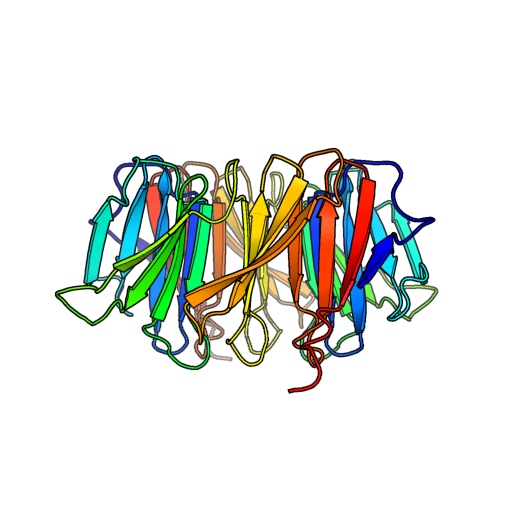 A 1 85 ? -11.32 -21.922 -3.934 1 50.81 85 GLY A O 1
ATOM 612 N N . SER A 1 86 ? -11.648 -22.531 -1.829 1 56.78 86 SER A N 1
ATOM 613 C CA . SER A 1 86 ? -12.883 -21.781 -1.66 1 56.78 86 SER A CA 1
ATOM 614 C C . SER A 1 86 ? -12.641 -20.281 -1.798 1 56.78 86 SER A C 1
ATOM 616 O O . SER A 1 86 ? -11.727 -19.734 -1.173 1 56.78 86 SER A O 1
ATOM 618 N N . LEU A 1 87 ? -13.062 -19.797 -2.865 1 67.06 87 LEU A N 1
ATOM 619 C CA . LEU A 1 87 ? -13.109 -18.391 -3.234 1 67.06 87 LEU A CA 1
ATOM 620 C C . LEU A 1 87 ? -14.445 -17.766 -2.834 1 67.06 87 LEU A C 1
ATOM 622 O O . LEU A 1 87 ? -15.5 -18.203 -3.287 1 67.06 87 LEU A O 1
ATOM 626 N N . ASP A 1 88 ? -14.367 -17.141 -1.675 1 82.75 88 ASP A N 1
ATOM 627 C CA . ASP A 1 88 ? -15.492 -16.25 -1.461 1 82.75 88 ASP A CA 1
ATOM 628 C C . ASP A 1 88 ? -15.336 -14.961 -2.268 1 82.75 88 ASP A C 1
ATOM 630 O O . ASP A 1 88 ? -14.219 -14.461 -2.428 1 82.75 88 ASP A O 1
ATOM 634 N N . HIS A 1 89 ? -16.469 -14.617 -2.902 1 85.44 89 HIS A N 1
ATOM 635 C CA . HIS A 1 89 ? -16.469 -13.344 -3.617 1 85.44 89 HIS A CA 1
ATOM 636 C C . HIS A 1 89 ? -17.547 -12.414 -3.068 1 85.44 89 HIS A C 1
ATOM 638 O O . HIS A 1 89 ? -18.656 -12.852 -2.76 1 85.44 89 HIS A O 1
ATOM 644 N N . PHE A 1 90 ? -17.141 -11.18 -2.93 1 87.88 90 PHE A N 1
ATOM 645 C CA . PHE A 1 90 ? -18.062 -10.164 -2.445 1 87.88 90 PHE A CA 1
ATOM 646 C C . PHE A 1 90 ? -18.125 -8.977 -3.402 1 87.88 90 PHE A C 1
ATOM 648 O O . PHE A 1 90 ? -17.109 -8.328 -3.65 1 87.88 90 PHE A O 1
ATOM 655 N N . HIS A 1 91 ? -19.281 -8.805 -4.016 1 87.44 91 HIS A N 1
ATOM 656 C CA . HIS A 1 91 ? -19.5 -7.566 -4.758 1 87.44 91 HIS A CA 1
ATOM 657 C C . HIS A 1 91 ? -19.75 -6.395 -3.814 1 87.44 91 HIS A C 1
ATOM 659 O O . HIS A 1 91 ? -20.844 -6.246 -3.277 1 87.44 91 HIS A O 1
ATOM 665 N N . VAL A 1 92 ? -18.781 -5.617 -3.617 1 81.94 92 VAL A N 1
ATOM 666 C CA . VAL A 1 92 ? -18.781 -4.672 -2.506 1 81.94 92 VAL A CA 1
ATOM 667 C C . VAL A 1 92 ? -18.922 -3.25 -3.037 1 81.94 92 VAL A C 1
ATOM 669 O O . VAL A 1 92 ? -19.766 -2.482 -2.561 1 81.94 92 VAL A O 1
ATOM 672 N N . ASN A 1 93 ? -18.188 -2.895 -4.078 1 91.88 93 ASN A N 1
ATOM 673 C CA . ASN A 1 93 ? -18.125 -1.523 -4.57 1 91.88 93 ASN A CA 1
ATOM 674 C C . ASN A 1 93 ? -18.797 -1.381 -5.93 1 91.88 93 ASN A C 1
ATOM 676 O O . ASN A 1 93 ? -19.219 -2.373 -6.523 1 91.88 93 ASN A O 1
ATOM 680 N N . GLU A 1 94 ? -19 -0.18 -6.352 1 91.88 94 GLU A N 1
ATOM 681 C CA . GLU A 1 94 ? -19.656 0.093 -7.629 1 91.88 94 GLU A CA 1
ATOM 682 C C . GLU A 1 94 ? -18.641 0.415 -8.719 1 91.88 94 GLU A C 1
ATOM 684 O O . GLU A 1 94 ? -18.953 0.357 -9.906 1 91.88 94 GLU A O 1
ATOM 689 N N . GLU A 1 95 ? -17.516 0.845 -8.352 1 96.31 95 GLU A N 1
ATOM 690 C CA . GLU A 1 95 ? -16.422 1.129 -9.273 1 96.31 95 GLU A CA 1
ATOM 691 C C . GLU A 1 95 ? -15.148 0.391 -8.867 1 96.31 95 GLU A C 1
ATOM 693 O O . GLU A 1 95 ? -15.141 -0.326 -7.863 1 96.31 95 GLU A O 1
ATOM 698 N N . GLU A 1 96 ? -14.148 0.51 -9.711 1 97.19 96 GLU A N 1
ATOM 699 C CA . GLU A 1 96 ? -12.891 -0.2 -9.5 1 97.19 96 GLU A CA 1
ATOM 700 C C . GLU A 1 96 ? -12.32 0.088 -8.109 1 97.19 96 GLU A C 1
ATOM 702 O O . GLU A 1 96 ? -12.164 1.249 -7.727 1 97.19 96 GLU A O 1
ATOM 707 N N . ILE A 1 97 ? -12.023 -0.998 -7.336 1 97.81 97 ILE A N 1
ATOM 708 C CA . ILE A 1 97 ? -11.352 -0.895 -6.047 1 97.81 97 ILE A CA 1
ATOM 709 C C . ILE A 1 97 ? -9.867 -0.642 -6.258 1 97.81 97 ILE A C 1
ATOM 711 O O . ILE A 1 97 ? -9.219 -1.334 -7.047 1 97.81 97 ILE A O 1
ATOM 715 N N . ASN A 1 98 ? -9.312 0.36 -5.527 1 97.5 98 ASN A N 1
ATOM 716 C CA . ASN A 1 98 ? -7.902 0.678 -5.742 1 97.5 98 ASN A CA 1
ATOM 717 C C . ASN A 1 98 ? -7.102 0.572 -4.445 1 97.5 98 ASN A C 1
ATOM 719 O O . ASN A 1 98 ? -5.875 0.701 -4.457 1 97.5 98 ASN A O 1
ATOM 723 N N . CYS A 1 99 ? -7.766 0.334 -3.395 1 98.19 99 CYS A N 1
ATOM 724 C CA . CYS A 1 99 ? -7.082 0.203 -2.113 1 98.19 99 CYS A CA 1
ATOM 725 C C . CYS A 1 99 ? -7.871 -0.688 -1.161 1 98.19 99 CYS A C 1
ATOM 727 O O . CYS A 1 99 ? -9.094 -0.583 -1.079 1 98.19 99 CYS A O 1
ATOM 729 N N . LEU A 1 100 ? -7.203 -1.592 -0.437 1 98.19 100 LEU A N 1
ATOM 730 C CA . LEU A 1 100 ? -7.734 -2.424 0.637 1 98.19 100 LEU A CA 1
ATOM 731 C C . LEU A 1 100 ? -7 -2.16 1.945 1 98.19 100 LEU A C 1
ATOM 733 O O . LEU A 1 100 ? -5.797 -1.874 1.94 1 98.19 100 LEU A O 1
ATOM 737 N N . SER A 1 101 ? -7.711 -2.244 3.045 1 98.31 101 SER A N 1
ATOM 738 C CA . SER A 1 101 ? -7.109 -2.15 4.371 1 98.31 101 SER A CA 1
ATOM 739 C C . SER A 1 101 ? -7.773 -3.115 5.348 1 98.31 101 SER A C 1
ATOM 741 O O . SER A 1 101 ? -9 -3.135 5.473 1 98.31 101 SER A O 1
ATOM 743 N N . LEU A 1 102 ? -6.949 -3.893 5.945 1 97.69 102 LEU A N 1
ATOM 744 C CA . LEU A 1 102 ? -7.391 -4.84 6.961 1 97.69 102 LEU A CA 1
ATOM 745 C C . LEU A 1 102 ? -7.145 -4.289 8.359 1 97.69 102 LEU A C 1
ATOM 747 O O . LEU A 1 102 ? -6.066 -3.762 8.648 1 97.69 102 LEU A O 1
ATOM 751 N N . ASN A 1 103 ? -8.172 -4.414 9.227 1 96.56 103 ASN A N 1
ATOM 752 C CA . ASN A 1 103 ? -7.938 -3.904 10.57 1 96.56 103 ASN A CA 1
ATOM 753 C C . ASN A 1 103 ? -7.109 -4.879 11.406 1 96.56 103 ASN A C 1
ATOM 755 O O . ASN A 1 103 ? -6.918 -6.031 11.008 1 96.56 103 ASN A O 1
ATOM 759 N N . GLU A 1 104 ? -6.699 -4.422 12.523 1 95.88 104 GLU A N 1
ATOM 760 C CA . GLU A 1 104 ? -5.75 -5.152 13.359 1 95.88 104 GLU A CA 1
ATOM 761 C C . GLU A 1 104 ? -6.34 -6.473 13.844 1 95.88 104 GLU A C 1
ATOM 763 O O . GLU A 1 104 ? -5.625 -7.461 13.992 1 95.88 104 GLU A O 1
ATOM 768 N N . THR A 1 105 ? -7.629 -6.527 14.172 1 96 105 THR A N 1
ATOM 769 C CA . THR A 1 105 ? -8.281 -7.734 14.672 1 96 105 THR A CA 1
ATOM 770 C C . THR A 1 105 ? -8.672 -8.648 13.516 1 96 105 THR A C 1
ATOM 772 O O . THR A 1 105 ? -9.156 -9.766 13.734 1 96 105 THR A O 1
ATOM 775 N N . GLU A 1 106 ? -8.492 -8.18 12.305 1 96.06 106 GLU A N 1
ATOM 776 C CA . GLU A 1 106 ? -8.703 -8.922 11.062 1 96.06 106 GLU A CA 1
ATOM 777 C C . GLU A 1 106 ? -10.148 -9.391 10.938 1 96.06 106 GLU A C 1
ATOM 779 O O . GLU A 1 106 ? -10.414 -10.5 10.469 1 96.06 106 GLU A O 1
ATOM 784 N N . ASN A 1 107 ? -11.055 -8.617 11.422 1 95.19 107 ASN A N 1
ATOM 785 C CA . ASN A 1 107 ? -12.469 -8.938 11.258 1 95.19 107 ASN A CA 1
ATOM 786 C C . ASN A 1 107 ? -13.164 -7.941 10.336 1 95.19 107 ASN A C 1
ATOM 788 O O . ASN A 1 107 ? -14.305 -8.156 9.93 1 95.19 107 ASN A O 1
ATOM 792 N N . LEU A 1 108 ? -12.531 -6.82 9.992 1 95.38 108 LEU A N 1
ATOM 793 C CA . LEU A 1 108 ? -13.047 -5.836 9.047 1 95.38 108 LEU A CA 1
ATOM 794 C C . LEU A 1 108 ? -12.055 -5.609 7.91 1 95.38 108 LEU A C 1
ATOM 796 O O . LEU A 1 108 ? -10.844 -5.52 8.141 1 95.38 108 LEU A O 1
ATOM 800 N N . LEU A 1 109 ? -12.531 -5.559 6.672 1 96.75 109 LEU A N 1
ATOM 801 C CA . LEU A 1 109 ? -11.781 -5.18 5.477 1 96.75 109 LEU A CA 1
ATOM 802 C C . LEU A 1 109 ? -12.414 -3.967 4.805 1 96.75 109 LEU A C 1
ATOM 804 O O . LEU A 1 109 ? -13.602 -3.982 4.477 1 96.75 109 LEU A O 1
ATOM 808 N N . ALA A 1 110 ? -11.648 -2.895 4.668 1 96.75 110 ALA A N 1
ATOM 809 C CA . ALA A 1 110 ? -12.141 -1.695 3.992 1 96.75 110 ALA A CA 1
ATOM 810 C C . ALA A 1 110 ? -11.656 -1.646 2.545 1 96.75 110 ALA A C 1
ATOM 812 O O . ALA A 1 110 ? -10.523 -2.029 2.246 1 96.75 110 ALA A O 1
ATOM 813 N N . SER A 1 111 ? -12.461 -1.21 1.662 1 97.25 111 SER A N 1
ATOM 814 C CA . SER A 1 111 ? -12.117 -0.992 0.26 1 97.25 111 SER A CA 1
ATOM 815 C C . SER A 1 111 ? -12.461 0.428 -0.178 1 97.25 111 SER A C 1
ATOM 817 O O . SER A 1 111 ? -13.492 0.973 0.215 1 97.25 111 SER A O 1
ATOM 819 N N . ALA A 1 112 ? -11.547 1.05 -0.865 1 97.56 112 ALA A N 1
ATOM 820 C CA . ALA A 1 112 ? -11.75 2.348 -1.503 1 97.56 112 ALA A CA 1
ATOM 821 C C . ALA A 1 112 ? -11.828 2.207 -3.021 1 97.56 112 ALA A C 1
ATOM 823 O O . ALA A 1 112 ? -11.102 1.409 -3.613 1 97.56 112 ALA A O 1
ATOM 824 N N . ASP A 1 113 ? -12.695 3.018 -3.604 1 97.5 113 ASP A N 1
ATOM 825 C CA . ASP A 1 113 ? -12.859 2.807 -5.039 1 97.5 113 ASP A CA 1
ATOM 826 C C . ASP A 1 113 ? -12.852 4.133 -5.793 1 97.5 113 ASP A C 1
ATOM 828 O O . ASP A 1 113 ? -12.656 5.195 -5.195 1 97.5 113 ASP A O 1
ATOM 832 N N . ASP A 1 114 ? -13.008 4.094 -7.129 1 97.69 114 ASP A N 1
ATOM 833 C CA . ASP A 1 114 ? -12.844 5.223 -8.039 1 97.69 114 ASP A CA 1
ATOM 834 C C . ASP A 1 114 ? -14.07 6.129 -8.016 1 97.69 114 ASP A C 1
ATOM 836 O O . ASP A 1 114 ? -14.031 7.25 -8.531 1 97.69 114 ASP A O 1
ATOM 840 N N . SER A 1 115 ? -15.18 5.723 -7.387 1 96.62 115 SER A N 1
ATOM 841 C CA . SER A 1 115 ? -16.359 6.578 -7.25 1 96.62 115 SER A CA 1
ATOM 842 C C . SER A 1 115 ? -16.266 7.438 -5.992 1 96.62 115 SER A C 1
ATOM 844 O O . SER A 1 115 ? -17.062 8.352 -5.805 1 96.62 115 SER A O 1
ATOM 846 N N . GLY A 1 116 ? -15.273 7.105 -5.152 1 96.94 116 GLY A N 1
ATOM 847 C CA . GLY A 1 116 ? -15.148 7.816 -3.891 1 96.94 116 GLY A CA 1
ATOM 848 C C . GLY A 1 116 ? -15.805 7.09 -2.732 1 96.94 116 GLY A C 1
ATOM 849 O O . GLY A 1 116 ? -15.867 7.617 -1.619 1 96.94 116 GLY A O 1
ATOM 850 N N . ALA A 1 117 ? -16.234 5.848 -2.961 1 95.5 117 ALA A N 1
ATOM 851 C CA . ALA A 1 117 ? -16.906 5.07 -1.924 1 95.5 117 ALA A CA 1
ATO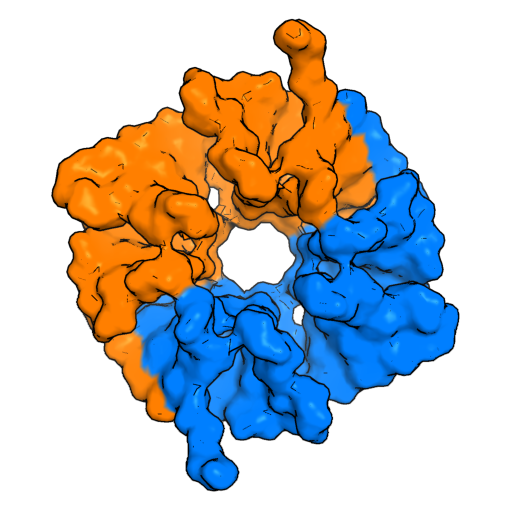M 852 C C . ALA A 1 117 ? -15.914 4.238 -1.126 1 95.5 117 ALA A C 1
ATOM 854 O O . ALA A 1 117 ? -14.938 3.729 -1.682 1 95.5 117 ALA A O 1
ATOM 855 N N . ILE A 1 118 ? -16.203 4.156 0.123 1 96.25 118 ILE A N 1
ATOM 856 C CA . ILE A 1 118 ? -15.531 3.227 1.023 1 96.25 118 ILE A CA 1
ATOM 857 C C . ILE A 1 118 ? -16.531 2.184 1.528 1 96.25 118 ILE A C 1
ATOM 859 O O . ILE A 1 118 ? -17.594 2.531 2.025 1 96.25 118 ILE A O 1
ATOM 863 N N . LYS A 1 119 ? -16.172 0.974 1.314 1 95.62 119 LYS A N 1
ATOM 864 C CA . LYS A 1 119 ? -16.984 -0.12 1.835 1 95.62 119 LYS A CA 1
ATOM 865 C C . LYS A 1 119 ? -16.234 -0.908 2.902 1 95.62 119 LYS A C 1
ATOM 867 O O . LYS A 1 119 ? -15.023 -1.14 2.775 1 95.62 119 LYS A O 1
ATOM 872 N N . ILE A 1 120 ? -17 -1.246 3.918 1 95.38 120 ILE A N 1
ATOM 873 C CA . ILE A 1 120 ? -16.422 -2.047 4.996 1 95.38 120 ILE A CA 1
ATOM 874 C C . ILE A 1 120 ? -17.078 -3.432 5.004 1 95.38 120 ILE A C 1
ATOM 876 O O . ILE A 1 120 ? -18.281 -3.559 5.152 1 95.38 120 ILE A O 1
ATOM 880 N N . LEU A 1 121 ? -16.297 -4.422 4.805 1 94.81 121 LEU A N 1
ATOM 881 C CA . LEU A 1 121 ? -16.734 -5.816 4.828 1 94.81 121 LEU A CA 1
ATOM 882 C C . LEU A 1 121 ? -16.5 -6.43 6.207 1 94.81 121 LEU A C 1
ATOM 884 O O . LEU A 1 121 ? -15.375 -6.418 6.715 1 94.81 121 LEU A O 1
ATOM 888 N N . ASP A 1 122 ? -17.578 -6.926 6.84 1 93.38 122 ASP A N 1
ATOM 889 C CA . ASP A 1 122 ? -17.5 -7.762 8.031 1 93.38 122 ASP A CA 1
ATOM 890 C C . ASP A 1 122 ? -17.094 -9.188 7.68 1 93.38 122 ASP A C 1
ATOM 892 O O . ASP A 1 122 ? -17.891 -9.945 7.125 1 93.38 122 ASP A O 1
ATOM 896 N N . LEU A 1 123 ? -15.93 -9.578 8 1 92.81 123 LEU A N 1
ATOM 897 C CA . LEU A 1 123 ? -15.375 -10.844 7.555 1 92.81 123 LEU A CA 1
ATOM 898 C C . LEU A 1 123 ? -15.93 -12.008 8.375 1 92.81 123 LEU A C 1
ATOM 900 O O . LEU A 1 123 ? -15.906 -13.156 7.93 1 92.81 123 LEU A O 1
ATOM 904 N N . GLU A 1 124 ? -16.266 -11.727 9.516 1 90.44 124 GLU A N 1
ATOM 905 C CA . GLU A 1 124 ? -16.875 -12.75 10.367 1 90.44 124 GLU A CA 1
ATOM 906 C C . GLU A 1 124 ? -18.266 -13.141 9.867 1 90.44 124 GLU A C 1
ATOM 908 O O . GLU A 1 124 ? -18.578 -14.32 9.742 1 90.44 124 GLU A O 1
ATOM 913 N N . ASN A 1 125 ? -19.016 -12.188 9.531 1 90.5 125 ASN A N 1
ATOM 914 C CA . ASN A 1 125 ? -20.391 -12.43 9.102 1 90.5 125 ASN A CA 1
ATOM 915 C C . ASN A 1 125 ? -20.516 -12.453 7.582 1 90.5 125 ASN A C 1
ATOM 917 O O . ASN A 1 125 ? -21.578 -12.727 7.039 1 90.5 125 ASN A O 1
ATOM 921 N N . LYS A 1 126 ? -19.438 -12.109 6.922 1 86.69 126 LYS A N 1
ATOM 922 C CA . LYS A 1 126 ? -19.328 -12.164 5.465 1 86.69 126 LYS A CA 1
ATOM 923 C C . LYS A 1 126 ? -20.375 -11.273 4.801 1 86.69 126 LYS A C 1
ATOM 925 O O . LYS A 1 126 ? -21.109 -11.719 3.906 1 86.69 126 LYS A O 1
ATOM 930 N N . LYS A 1 127 ? -20.516 -10.062 5.227 1 88.5 127 LYS A N 1
ATOM 931 C CA . LYS A 1 127 ? -21.438 -9.086 4.656 1 88.5 127 LYS A CA 1
ATOM 932 C C . LYS A 1 127 ? -20.828 -7.688 4.66 1 88.5 127 LYS A C 1
ATOM 934 O O . LYS A 1 127 ? -19.922 -7.398 5.461 1 88.5 127 LYS A O 1
ATOM 939 N N . VAL A 1 128 ? -21.297 -6.938 3.73 1 87.5 128 VAL A N 1
ATOM 940 C CA . VAL A 1 128 ? -20.938 -5.523 3.75 1 87.5 128 VAL A CA 1
ATOM 941 C C . VAL A 1 128 ? -21.5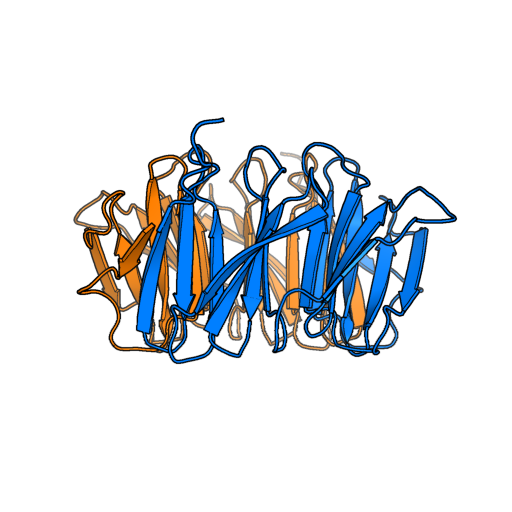94 -4.836 4.941 1 87.5 128 VAL A C 1
ATOM 943 O O . VAL A 1 128 ? -22.828 -4.828 5.051 1 87.5 128 VAL A O 1
ATOM 946 N N . SER A 1 129 ? -20.797 -4.309 5.828 1 83.5 129 SER A N 1
ATOM 947 C CA . SER A 1 129 ? -21.312 -3.721 7.062 1 83.5 129 SER A CA 1
ATOM 948 C C . SER A 1 129 ? -21.656 -2.248 6.871 1 83.5 129 SER A C 1
ATOM 950 O O . SER A 1 129 ? -22.594 -1.742 7.48 1 83.5 129 SER A O 1
ATOM 952 N N . ARG A 1 130 ? -20.891 -1.588 6.043 1 87.19 130 ARG A N 1
ATOM 953 C CA . ARG A 1 130 ? -21.094 -0.153 5.879 1 87.19 130 ARG A CA 1
ATOM 954 C C . ARG A 1 130 ? -20.656 0.31 4.496 1 87.19 130 ARG A C 1
ATOM 956 O O . ARG A 1 130 ? -19.719 -0.257 3.914 1 87.19 130 ARG A O 1
ATOM 963 N N . SER A 1 131 ? -21.375 1.197 4.016 1 86.75 131 SER A N 1
ATOM 964 C CA . SER A 1 131 ? -21.062 1.921 2.791 1 86.75 131 SER A CA 1
ATOM 965 C C . SER A 1 131 ? -20.938 3.42 3.047 1 86.75 131 SER A C 1
ATOM 967 O O . SER A 1 131 ? -21.906 4.062 3.463 1 86.75 131 SER A O 1
ATOM 969 N N . LEU A 1 132 ? -19.734 3.904 2.82 1 87.19 132 LEU A N 1
ATOM 970 C CA . LEU A 1 132 ? -19.469 5.316 3.066 1 87.19 132 LEU A CA 1
ATOM 971 C C . LEU A 1 132 ? -19.188 6.051 1.762 1 87.19 132 LEU A C 1
ATOM 973 O O . LEU A 1 132 ? -18.234 5.711 1.045 1 87.19 132 LEU A O 1
ATOM 977 N N . LYS A 1 133 ? -20.031 6.953 1.334 1 88 133 LYS A N 1
ATOM 978 C CA . LYS A 1 133 ? -19.75 7.836 0.204 1 88 133 LYS A CA 1
ATOM 979 C C . LYS A 1 133 ? -19.312 9.219 0.68 1 88 133 LYS A C 1
ATOM 981 O O . LYS A 1 133 ? -20.125 10.133 0.792 1 88 133 LYS A O 1
ATOM 986 N N . ARG A 1 134 ? -18.062 9.258 0.98 1 85.5 134 ARG A N 1
ATOM 987 C CA . ARG A 1 134 ? -17.594 10.453 1.674 1 85.5 134 ARG A CA 1
ATOM 988 C C . ARG A 1 134 ? -16.656 11.273 0.793 1 85.5 134 ARG A C 1
ATOM 990 O O . ARG A 1 134 ? -16.344 12.422 1.113 1 85.5 134 ARG A O 1
ATOM 997 N N . HIS A 1 135 ? -16.203 10.711 -0.245 1 94.5 135 HIS A N 1
ATOM 998 C CA . HIS A 1 135 ? -15.344 11.445 -1.171 1 94.5 135 HIS A CA 1
ATOM 999 C C . HIS A 1 135 ? -16.109 11.812 -2.441 1 94.5 135 HIS A C 1
ATOM 1001 O O . HIS A 1 135 ? -16.875 11.008 -2.967 1 94.5 135 HIS A O 1
ATOM 1007 N N . SER A 1 136 ? -15.992 13.047 -2.885 1 94.94 136 SER A N 1
ATOM 1008 C CA . SER A 1 136 ? -16.672 13.531 -4.078 1 94.94 136 SER A CA 1
ATOM 1009 C C . SER A 1 136 ? -15.883 13.219 -5.34 1 94.94 136 SER A C 1
ATOM 1011 O O . SER A 1 136 ? -16.266 13.617 -6.441 1 94.94 136 SER A O 1
ATOM 1013 N N . ASN A 1 137 ? -14.766 12.656 -5.309 1 97.38 137 ASN A N 1
ATOM 1014 C CA . ASN A 1 137 ? -13.883 12.125 -6.34 1 97.38 137 ASN A CA 1
ATOM 1015 C C . ASN A 1 137 ? -13.258 10.805 -5.918 1 97.38 137 ASN A C 1
ATOM 1017 O O . ASN A 1 137 ? -13.641 10.227 -4.898 1 97.38 137 ASN A O 1
ATOM 1021 N N . ILE A 1 138 ? -12.391 10.273 -6.742 1 97.81 138 ILE A N 1
ATOM 1022 C CA . ILE A 1 138 ? -11.688 9.023 -6.469 1 97.81 138 ILE A CA 1
ATOM 1023 C C . ILE A 1 138 ? -11.164 9.023 -5.035 1 97.81 138 ILE A C 1
ATOM 1025 O O . ILE A 1 138 ? -10.562 10.008 -4.59 1 97.81 138 ILE A O 1
ATOM 1029 N N . CYS A 1 139 ? -11.5 8 -4.188 1 97.62 139 CYS A N 1
ATOM 1030 C CA . CYS A 1 139 ? -10.812 7.73 -2.928 1 97.62 139 CYS A CA 1
ATOM 1031 C C . CYS A 1 139 ? -9.508 6.984 -3.166 1 97.62 139 CYS A C 1
ATOM 1033 O O . CYS A 1 139 ? -9.516 5.805 -3.518 1 97.62 139 CYS A O 1
ATOM 1035 N N . SER A 1 140 ? -8.391 7.645 -2.928 1 98 140 SER A N 1
ATOM 1036 C CA . SER A 1 140 ? -7.098 7.117 -3.355 1 98 140 SER A CA 1
ATOM 1037 C C . SER A 1 140 ? -6.52 6.164 -2.316 1 98 140 SER A C 1
ATOM 1039 O O . SER A 1 140 ? -5.688 5.312 -2.641 1 98 140 SER A O 1
ATOM 1041 N N . SER A 1 141 ? -6.93 6.324 -1.145 1 98.19 141 SER A N 1
ATOM 1042 C CA . SER A 1 141 ? -6.363 5.473 -0.105 1 98.19 141 SER A CA 1
ATOM 1043 C C . SER A 1 141 ? -7.277 5.402 1.113 1 98.19 141 SER A C 1
ATOM 1045 O O . SER A 1 141 ? -7.988 6.363 1.416 1 98.19 141 SER A O 1
ATOM 1047 N N . VAL A 1 142 ? -7.254 4.27 1.821 1 97.69 142 VAL A N 1
ATOM 1048 C CA . VAL A 1 142 ? -7.945 4.031 3.082 1 97.69 142 VAL A CA 1
ATOM 1049 C C . VAL A 1 142 ? -7.066 3.195 4.008 1 97.69 142 VAL A C 1
ATOM 1051 O O . VAL A 1 142 ? -6.336 2.314 3.549 1 97.69 142 VAL A O 1
ATOM 1054 N N . ALA A 1 143 ? -7.09 3.49 5.246 1 97.69 143 ALA A N 1
ATOM 1055 C CA . ALA A 1 143 ? -6.289 2.746 6.215 1 97.69 143 ALA A CA 1
ATOM 1056 C C . ALA A 1 143 ? -6.988 2.684 7.57 1 97.69 143 ALA A C 1
ATOM 1058 O O . ALA A 1 143 ? -7.402 3.711 8.109 1 97.69 143 ALA A O 1
ATOM 1059 N N . PHE A 1 144 ? -7.102 1.434 8.062 1 96.94 144 PHE A N 1
ATOM 1060 C CA . PHE A 1 144 ? -7.469 1.324 9.469 1 96.94 144 PHE A CA 1
ATOM 1061 C C . PHE A 1 144 ? -6.359 1.864 10.367 1 96.94 144 PHE A C 1
ATOM 1063 O O . PHE A 1 144 ? -5.176 1.651 10.094 1 96.94 144 PHE A O 1
ATOM 1070 N N . ARG A 1 145 ? -6.797 2.574 11.398 1 95.88 145 ARG A N 1
ATOM 1071 C CA . ARG A 1 145 ? -5.812 3.117 12.328 1 95.88 145 ARG A CA 1
ATOM 1072 C C . ARG A 1 145 ? -5.301 2.039 13.281 1 95.88 145 ARG A C 1
ATOM 1074 O O . ARG A 1 145 ? -6.078 1.229 13.789 1 95.88 145 ARG A O 1
ATOM 1081 N N . PRO A 1 146 ? -3.902 2.07 13.484 1 94.5 146 PRO A N 1
ATOM 1082 C CA . PRO A 1 146 ? -3.352 1.103 14.43 1 94.5 146 PRO A CA 1
ATOM 1083 C C . PRO A 1 146 ? -3.902 1.282 15.844 1 94.5 146 PRO A C 1
ATOM 1085 O O . PRO A 1 146 ? -4.094 2.414 16.297 1 94.5 146 PRO A O 1
ATOM 1088 N N . GLN A 1 147 ? -4.199 0.167 16.516 1 91.62 147 GLN A N 1
ATOM 1089 C CA . GLN A 1 147 ? -4.664 0.108 17.906 1 91.62 147 GLN A CA 1
ATOM 1090 C C . GLN A 1 147 ? -6.055 0.717 18.031 1 91.62 147 GLN A C 1
ATOM 1092 O O . GLN A 1 147 ? -6.52 0.973 19.156 1 91.62 147 GLN A O 1
ATOM 1097 N N . ARG A 1 148 ? -6.688 1.007 16.969 1 92.69 148 ARG A N 1
ATOM 1098 C CA . ARG A 1 148 ? -8.07 1.464 16.875 1 92.69 148 ARG A CA 1
ATOM 1099 C C . ARG A 1 148 ? -8.812 0.738 15.766 1 92.69 148 ARG A C 1
ATOM 1101 O O . ARG A 1 148 ? -9.18 1.347 14.758 1 92.69 148 ARG A O 1
ATOM 1108 N N . PRO A 1 149 ? -9.148 -0.519 15.984 1 93.5 149 PRO A N 1
ATOM 1109 C CA . PRO A 1 149 ? -9.578 -1.417 14.906 1 93.5 149 PRO A CA 1
ATOM 1110 C C . PRO A 1 149 ? -10.93 -1.013 14.312 1 93.5 149 PRO A C 1
ATOM 1112 O O . PRO A 1 149 ? -11.32 -1.522 13.258 1 93.5 149 PRO A O 1
ATOM 1115 N N . GLN A 1 150 ? -11.617 -0.043 14.914 1 93.12 150 GLN A N 1
ATOM 1116 C CA . GLN A 1 150 ? -12.906 0.383 14.383 1 93.12 150 GLN A CA 1
ATOM 1117 C C . GLN A 1 150 ? -12.812 1.767 13.742 1 93.12 150 GLN A C 1
ATOM 1119 O O . GLN A 1 150 ? -13.828 2.377 13.414 1 93.12 150 GLN A O 1
ATOM 1124 N N . SER A 1 151 ? -11.625 2.225 13.656 1 94.62 151 SER A N 1
ATOM 1125 C CA . SER A 1 151 ? -11.383 3.562 13.133 1 94.62 151 SER A CA 1
ATOM 1126 C C . SER A 1 151 ? -10.547 3.512 11.859 1 94.62 151 SER A C 1
ATOM 1128 O O . SER A 1 151 ? -9.523 2.822 11.805 1 94.62 151 SER A O 1
ATOM 1130 N N . LEU A 1 152 ? -11.039 4.188 10.828 1 95.69 152 LEU A N 1
ATOM 1131 C CA . LEU A 1 152 ? -10.258 4.242 9.594 1 95.69 152 LEU A CA 1
ATOM 1132 C C . LEU A 1 152 ? -10.156 5.676 9.086 1 95.69 152 LEU A C 1
ATOM 1134 O O . LEU A 1 152 ? -10.984 6.523 9.422 1 95.69 152 LEU A O 1
ATOM 1138 N N . VAL A 1 153 ? -9.07 6 8.383 1 96.56 153 VAL A N 1
ATOM 1139 C CA . VAL A 1 153 ? -8.844 7.273 7.711 1 96.56 153 VAL A CA 1
ATOM 1140 C C . VAL A 1 153 ? -8.75 7.051 6.203 1 96.56 153 VAL A C 1
ATOM 1142 O O . VAL A 1 153 ? -8.266 6.012 5.75 1 96.56 153 VAL A O 1
ATOM 1145 N N . SER A 1 154 ? -9.328 7.934 5.449 1 97 154 SER A N 1
ATOM 1146 C CA . SER A 1 154 ? -9.273 7.863 3.992 1 97 154 SER A CA 1
ATOM 1147 C C . SER A 1 154 ? -8.914 9.211 3.385 1 97 154 SER A C 1
ATOM 1149 O O . SER A 1 154 ? -9 10.242 4.059 1 97 154 SER A O 1
ATOM 1151 N N . CYS A 1 155 ? -8.383 9.203 2.18 1 97.75 155 CYS A N 1
ATOM 1152 C CA . CYS A 1 155 ? -8.07 10.414 1.428 1 97.75 155 CYS A CA 1
ATOM 1153 C C . CYS A 1 155 ? -8.43 10.25 -0.044 1 97.75 155 CYS A C 1
ATOM 1155 O O . CYS A 1 155 ? -8.656 9.133 -0.511 1 97.75 155 CYS A O 1
ATOM 1157 N N . GLY A 1 156 ? -8.531 11.352 -0.742 1 97.69 156 GLY A N 1
ATOM 1158 C CA . GLY A 1 156 ? -8.922 11.242 -2.139 1 97.69 156 GLY A CA 1
ATOM 1159 C C . GLY A 1 156 ? -8.461 12.414 -2.984 1 97.69 156 GLY A C 1
ATOM 1160 O O . GLY A 1 156 ? -7.785 13.312 -2.488 1 97.69 156 GLY A O 1
ATOM 1161 N N . LEU A 1 157 ? -8.852 12.305 -4.25 1 97.88 157 LEU A N 1
ATOM 1162 C CA . LEU A 1 157 ? -8.508 13.344 -5.207 1 97.88 157 LEU A CA 1
ATOM 1163 C C . LEU A 1 157 ? -9.367 14.586 -4.996 1 97.88 157 LEU A C 1
ATOM 1165 O O . LEU A 1 157 ? -9.109 15.641 -5.578 1 97.88 157 LEU A O 1
ATOM 1169 N N . ASP A 1 158 ? -10.359 14.57 -4.125 1 96.38 158 ASP A N 1
ATOM 1170 C CA . ASP A 1 158 ? -11.164 15.727 -3.74 1 96.38 158 ASP A CA 1
ATOM 1171 C C . ASP A 1 158 ? -10.445 16.578 -2.701 1 96.38 158 ASP A C 1
ATOM 1173 O O . ASP A 1 158 ? -11.023 17.516 -2.154 1 96.38 158 ASP A O 1
ATOM 1177 N N . MET A 1 159 ? -9.273 16.203 -2.338 1 96.56 159 MET A N 1
ATOM 1178 C CA . MET A 1 159 ? -8.367 16.969 -1.479 1 96.56 159 MET A CA 1
ATOM 1179 C C . MET A 1 159 ? -8.781 16.844 -0.014 1 96.56 159 MET A C 1
ATOM 1181 O O . MET A 1 159 ? -8.367 17.656 0.82 1 96.56 159 MET A O 1
ATOM 1185 N N . GLN A 1 160 ? -9.586 15.82 0.29 1 95.31 160 GLN A N 1
ATOM 1186 C CA . GLN A 1 160 ? -10.086 15.68 1.65 1 95.31 160 GLN A CA 1
ATOM 1187 C C . GLN A 1 160 ? -9.477 14.453 2.336 1 95.31 160 GLN A C 1
ATOM 1189 O O . GLN A 1 160 ? -9.258 13.43 1.695 1 95.31 160 GLN A O 1
ATOM 1194 N N . VAL A 1 161 ? -9.195 14.609 3.627 1 97.19 161 VAL A N 1
ATOM 1195 C CA . VAL A 1 161 ? -8.953 13.5 4.535 1 97.19 161 VAL A CA 1
ATOM 1196 C C . VAL A 1 161 ? -10.172 13.281 5.434 1 97.19 161 VAL A C 1
ATOM 1198 O O . VAL A 1 161 ? -10.711 14.242 5.996 1 97.19 161 VAL A O 1
ATOM 1201 N N . MET A 1 162 ? -10.609 12.031 5.504 1 95.56 162 MET A N 1
ATOM 1202 C CA . MET A 1 162 ? -11.805 11.695 6.273 1 95.56 162 MET A CA 1
ATOM 1203 C C . MET A 1 162 ? -11.477 10.695 7.379 1 95.56 162 MET A C 1
ATOM 1205 O O . MET A 1 162 ? -10.734 9.742 7.156 1 95.56 162 MET A O 1
ATOM 1209 N N . LEU A 1 163 ? -11.992 10.977 8.57 1 95.19 163 LEU A N 1
ATOM 1210 C CA . LEU A 1 163 ? -11.969 10.008 9.664 1 95.19 163 LEU A CA 1
ATOM 1211 C C . LEU A 1 163 ? -13.344 9.359 9.844 1 95.19 163 LEU A C 1
ATOM 1213 O O . LEU A 1 163 ? -14.352 10.062 9.953 1 95.19 163 LEU A O 1
ATOM 1217 N N . CYS A 1 164 ? -13.336 8.055 9.766 1 93.06 164 CYS A N 1
ATOM 1218 C CA . CYS A 1 164 ? -14.562 7.293 9.977 1 93.06 164 CYS A CA 1
ATOM 1219 C C . CYS A 1 164 ? -14.422 6.352 11.164 1 93.06 164 CYS A C 1
ATOM 1221 O O . CYS A 1 164 ? -13.477 5.566 11.234 1 93.06 164 CYS A O 1
ATOM 1223 N N . LYS A 1 165 ? -15.289 6.461 12.164 1 86.94 165 LYS A N 1
ATOM 1224 C CA . LYS A 1 165 ? -15.336 5.535 13.297 1 86.94 165 LYS A CA 1
ATOM 1225 C C . LYS A 1 165 ? -16.531 4.594 13.195 1 86.94 165 LYS A C 1
ATOM 1227 O O . LYS A 1 165 ? -17.656 5.031 12.93 1 86.94 165 LYS A O 1
ATOM 1232 N N . GLU A 1 166 ? -16.188 3.283 13.047 1 72.75 166 GLU A N 1
ATOM 1233 C CA . GLU A 1 166 ? -17.25 2.285 12.969 1 72.75 166 GLU A CA 1
ATOM 1234 C C . GLU A 1 166 ? -17.828 1.992 14.352 1 72.75 166 GLU A C 1
ATOM 1236 O O . GLU A 1 166 ? -17.094 1.767 15.305 1 72.75 166 GLU A O 1
ATOM 1241 N N . TYR A 1 167 ? -18.844 2.688 14.812 1 57.25 167 TYR A N 1
ATOM 1242 C CA . TYR A 1 167 ? -19.5 2.338 16.062 1 57.25 167 TYR A CA 1
ATOM 1243 C C . TYR A 1 167 ? -20.078 0.929 16 1 57.25 167 TYR A C 1
ATOM 1245 O O . TYR A 1 167 ? -20.875 0.614 15.117 1 57.25 167 TYR A O 1
ATOM 1253 N N . LEU A 1 168 ? -19.281 -0.217 16.156 1 48 168 LEU A N 1
ATOM 1254 C CA . LEU A 1 168 ? -19.984 -1.47 16.375 1 48 168 LEU A CA 1
ATOM 1255 C C . LEU A 1 168 ? -21.156 -1.271 17.344 1 48 168 LEU A C 1
ATOM 1257 O O . LEU A 1 168 ? -21.016 -0.586 18.359 1 48 168 LEU A O 1
ATOM 1261 N N . GLY A 1 169 ? -22.312 -1.134 16.875 1 40.53 169 GLY A N 1
ATOM 1262 C CA . GLY A 1 169 ? -23.484 -1.247 17.719 1 40.53 169 GLY A CA 1
ATOM 1263 C C . GLY A 1 169 ? -23.25 -2.047 18.984 1 40.53 169 GLY A C 1
ATOM 1264 O O . GLY A 1 169 ? -22.312 -2.85 19.047 1 40.53 169 GLY A O 1
ATOM 1265 N N . ASN A 1 170 ? -23.516 -1.479 20.25 1 36.28 170 ASN A N 1
ATOM 1266 C CA . ASN A 1 170 ? -23.719 -2.242 21.484 1 36.28 170 ASN A CA 1
ATOM 1267 C C . ASN A 1 170 ? -24.172 -3.668 21.188 1 36.28 170 ASN A C 1
ATOM 1269 O O . ASN A 1 170 ? -25.234 -3.879 20.594 1 36.28 170 ASN A O 1
ATOM 1273 N N . PHE A 1 171 ? -23.266 -4.613 20.734 1 29.03 171 PHE A N 1
ATOM 1274 C CA . PHE A 1 171 ? -23.812 -5.879 21.203 1 29.03 171 PHE A CA 1
ATOM 1275 C C . PHE A 1 171 ? -23.922 -5.891 22.719 1 29.03 171 PHE A C 1
ATOM 1277 O O . PHE A 1 171 ? -23.125 -5.25 23.406 1 29.03 171 PHE A O 1
ATOM 1284 N N . MET B 1 1 ? -19.844 7.164 12.523 1 78.5 1 MET B N 1
ATOM 1285 C CA . MET B 1 1 ? -19.703 8.609 12.391 1 78.5 1 MET B CA 1
ATOM 1286 C C . MET B 1 1 ? -18.484 8.977 11.562 1 78.5 1 MET B C 1
ATOM 1288 O O . MET B 1 1 ? -17.438 8.305 11.656 1 78.5 1 MET B O 1
ATOM 1292 N N . ALA B 1 2 ? -18.625 9.836 10.523 1 82.44 2 ALA B N 1
ATOM 1293 C CA . ALA B 1 2 ? -17.531 10.289 9.672 1 82.44 2 ALA B CA 1
ATOM 1294 C C . ALA B 1 2 ? -17.297 11.789 9.82 1 82.44 2 ALA B C 1
ATOM 1296 O O . ALA B 1 2 ? -18.25 12.57 9.891 1 82.44 2 ALA B O 1
ATOM 1297 N N . VAL B 1 3 ? -15.992 12.172 10.031 1 88.19 3 VAL B N 1
ATOM 1298 C CA . VAL B 1 3 ? -15.617 13.57 10.203 1 88.19 3 VAL B CA 1
ATOM 1299 C C . VAL B 1 3 ? -14.602 13.969 9.133 1 88.19 3 VAL B C 1
ATOM 1301 O O . VAL B 1 3 ? -13.625 13.25 8.898 1 88.19 3 VAL B O 1
ATOM 1304 N N . LYS B 1 4 ? -14.891 15.086 8.5 1 91.06 4 LYS B N 1
ATOM 1305 C CA . LYS B 1 4 ? -13.938 15.656 7.555 1 91.06 4 LYS B CA 1
ATOM 1306 C C . LYS B 1 4 ? -12.844 16.438 8.281 1 91.06 4 LYS B C 1
ATOM 1308 O O . LYS B 1 4 ? -13.141 17.234 9.172 1 91.06 4 LYS B O 1
ATOM 1313 N N . TRP B 1 5 ? -11.664 16.109 7.902 1 88.81 5 TRP B N 1
ATOM 1314 C CA . TRP B 1 5 ? -10.562 16.891 8.438 1 88.81 5 TRP B CA 1
ATOM 1315 C C . TRP B 1 5 ? -10.289 18.109 7.559 1 88.81 5 TRP B C 1
ATOM 1317 O O . TRP B 1 5 ? -10.18 18 6.336 1 88.81 5 TRP B O 1
ATOM 1327 N N . ILE B 1 6 ? -10.188 19.266 8.117 1 81.06 6 ILE B N 1
ATOM 1328 C CA . ILE B 1 6 ? -10.117 20.516 7.383 1 81.06 6 ILE B CA 1
ATOM 1329 C C . ILE B 1 6 ? -8.742 21.141 7.559 1 81.06 6 ILE B C 1
ATOM 1331 O O . ILE B 1 6 ? -8.008 20.797 8.492 1 81.06 6 ILE B O 1
ATOM 1335 N N . GLY B 1 7 ? -8.328 21.969 6.578 1 76.5 7 GLY B N 1
ATOM 1336 C CA . GLY B 1 7 ? -7.156 22.812 6.73 1 76.5 7 GLY B CA 1
ATOM 1337 C C . GLY B 1 7 ? -5.879 22.156 6.238 1 76.5 7 GLY B C 1
ATOM 1338 O O . GLY B 1 7 ? -4.781 22.531 6.641 1 76.5 7 GLY B O 1
ATOM 1339 N N . GLY B 1 8 ? -6.098 21.188 5.418 1 82.25 8 GLY B N 1
ATOM 1340 C CA . GLY B 1 8 ? -4.855 20.547 5.012 1 82.25 8 GLY B CA 1
ATOM 1341 C C . GLY B 1 8 ? -4.539 20.75 3.541 1 82.25 8 GLY B C 1
ATOM 1342 O O . GLY B 1 8 ? -3.963 21.766 3.156 1 82.25 8 GLY B O 1
ATOM 1343 N N . HIS B 1 9 ? -5.051 19.922 2.732 1 91.5 9 HIS B N 1
ATOM 1344 C CA . HIS B 1 9 ? -4.566 19.844 1.358 1 91.5 9 HIS B CA 1
ATOM 1345 C C . HIS B 1 9 ? -5.359 20.766 0.436 1 91.5 9 HIS B C 1
ATOM 1347 O O . HIS B 1 9 ? -6.57 20.922 0.606 1 91.5 9 HIS B O 1
ATOM 1353 N N . SER B 1 10 ? -4.691 21.453 -0.521 1 92.31 10 SER B N 1
ATOM 1354 C CA . SER B 1 10 ? -5.316 22.188 -1.613 1 92.31 10 SER B CA 1
ATOM 1355 C C . SER B 1 10 ? -5.043 21.531 -2.959 1 92.31 10 SER B C 1
ATOM 1357 O O . SER B 1 10 ? -5.207 22.156 -4.008 1 92.31 10 SER B O 1
ATOM 1359 N N . SER B 1 11 ? -4.527 20.391 -2.973 1 96.19 11 SER B N 1
ATOM 1360 C CA . SER B 1 11 ? -4.273 19.578 -4.152 1 96.19 11 SER B CA 1
ATOM 1361 C C . SER B 1 11 ? -4.711 18.125 -3.92 1 96.19 11 SER B C 1
ATOM 1363 O O . SER B 1 11 ? -4.898 17.703 -2.775 1 96.19 11 SER B O 1
ATOM 1365 N N . PRO B 1 12 ? -4.969 17.391 -5.027 1 97.75 12 PRO B N 1
ATOM 1366 C CA . PRO B 1 12 ? -5.41 16 -4.891 1 97.75 12 PRO B CA 1
ATOM 1367 C C . PRO B 1 12 ? -4.469 15.164 -4.031 1 97.75 12 PRO B C 1
ATOM 1369 O O . PRO B 1 12 ? -3.25 15.203 -4.223 1 97.75 12 PRO B O 1
ATOM 1372 N N . ILE B 1 13 ? -5.027 14.422 -3.064 1 98.38 13 ILE B N 1
ATOM 1373 C CA . ILE B 1 13 ? -4.246 13.586 -2.156 1 98.38 13 ILE B CA 1
ATOM 1374 C C . ILE B 1 13 ? -4.07 12.195 -2.756 1 98.38 13 ILE B C 1
ATOM 1376 O O . ILE B 1 13 ? -5.031 11.602 -3.248 1 98.38 13 ILE B O 1
ATOM 1380 N N . LEU B 1 14 ? -2.836 11.625 -2.695 1 98.38 14 LEU B N 1
ATOM 1381 C CA . LEU B 1 14 ? -2.486 10.422 -3.439 1 98.38 14 LEU B CA 1
ATOM 1382 C C . LEU B 1 14 ? -2.268 9.242 -2.496 1 98.38 14 LEU B C 1
ATOM 1384 O O . LEU B 1 14 ? -2.424 8.086 -2.893 1 98.38 14 LEU B O 1
ATOM 1388 N N . CYS B 1 15 ? -1.917 9.516 -1.306 1 98.38 15 CYS B N 1
ATOM 1389 C CA . CYS B 1 15 ? -1.572 8.445 -0.376 1 98.38 15 CYS B CA 1
ATOM 1390 C C . CYS B 1 15 ? -1.76 8.898 1.067 1 98.38 15 CYS B C 1
ATOM 1392 O O . CYS B 1 15 ? -1.848 10.094 1.342 1 98.38 15 CYS B O 1
ATOM 1394 N N . LEU B 1 16 ? -1.861 8.023 1.973 1 98.19 16 LEU B N 1
ATOM 1395 C CA . LEU B 1 16 ? -1.932 8.312 3.4 1 98.19 16 LEU B CA 1
ATOM 1396 C C . LEU B 1 16 ? -1.408 7.145 4.223 1 98.19 16 LEU B C 1
ATOM 1398 O O . LEU B 1 16 ? -1.361 6.012 3.736 1 98.19 16 LEU B O 1
ATOM 1402 N N . ASN B 1 17 ? -0.967 7.387 5.383 1 98.25 17 ASN B N 1
ATOM 1403 C CA . ASN B 1 17 ? -0.502 6.391 6.344 1 98.25 17 ASN B CA 1
ATOM 1404 C C . ASN B 1 17 ? -0.772 6.828 7.781 1 98.25 17 ASN B C 1
ATOM 1406 O O . ASN B 1 17 ? -0.749 8.023 8.086 1 98.25 17 ASN B O 1
ATOM 1410 N N . ALA B 1 18 ? -1.061 5.84 8.594 1 97.69 18 ALA B N 1
ATOM 1411 C CA . ALA B 1 18 ? -1.34 6.105 10 1 97.69 18 ALA B CA 1
ATOM 1412 C C . ALA B 1 18 ? -0.304 5.438 10.898 1 97.69 18 ALA B C 1
ATOM 1414 O O . ALA B 1 18 ? 0.121 4.309 10.641 1 97.69 18 ALA B O 1
ATOM 1415 N N . SER B 1 19 ? 0.053 6.125 11.969 1 97.06 19 SER B N 1
ATOM 1416 C CA . SER B 1 19 ? 1.034 5.598 12.914 1 97.06 19 SER B CA 1
ATOM 1417 C C . SER B 1 19 ? 0.355 4.957 14.117 1 97.06 19 SER B C 1
ATOM 1419 O O . SER B 1 19 ? -0.842 5.148 14.336 1 97.06 19 SER B O 1
ATOM 1421 N N . SER B 1 20 ? 1.177 4.219 14.906 1 95.5 20 SER B N 1
ATOM 1422 C CA . SER B 1 20 ? 0.658 3.545 16.094 1 95.5 20 SER B CA 1
ATOM 1423 C C . SER B 1 20 ? 0.345 4.543 17.203 1 95.5 20 SER B C 1
ATOM 1425 O O . SER B 1 20 ? -0.347 4.207 18.172 1 95.5 20 SER B O 1
ATOM 1427 N N . GLU B 1 21 ? 0.826 5.77 17.109 1 94.69 21 GLU B N 1
ATOM 1428 C CA . GLU B 1 21 ? 0.548 6.781 18.125 1 94.69 21 GLU B CA 1
ATOM 1429 C C . GLU B 1 21 ? -0.587 7.703 17.688 1 94.69 21 GLU B C 1
ATOM 1431 O O . GLU B 1 21 ? -0.809 8.75 18.297 1 94.69 21 GLU B O 1
ATOM 1436 N N . GLY B 1 22 ? -1.201 7.332 16.594 1 94.5 22 GLY B N 1
ATOM 1437 C CA . GLY B 1 22 ? -2.412 8.031 16.203 1 94.5 22 GLY B CA 1
ATOM 1438 C C . GLY B 1 22 ? -2.156 9.148 15.203 1 94.5 22 GLY B C 1
ATOM 1439 O O . GLY B 1 22 ? -3.09 9.82 14.766 1 94.5 22 GLY B O 1
ATOM 1440 N N . LEU B 1 23 ? -0.964 9.32 14.773 1 95.31 23 LEU B N 1
ATOM 1441 C CA . LEU B 1 23 ? -0.647 10.312 13.75 1 95.31 23 LEU B CA 1
ATOM 1442 C C . LEU B 1 23 ? -1.035 9.812 12.359 1 95.31 23 LEU B C 1
ATOM 1444 O O . LEU B 1 23 ? -1.07 8.602 12.125 1 95.31 23 LEU B O 1
ATOM 1448 N N . VAL B 1 24 ? -1.38 10.758 11.523 1 96.5 24 VAL B N 1
ATOM 1449 C CA . VAL B 1 24 ? -1.661 10.461 10.117 1 96.5 24 VAL B CA 1
ATOM 1450 C C . VAL B 1 24 ? -0.812 11.359 9.219 1 96.5 24 VAL B C 1
ATOM 1452 O O . VAL B 1 24 ? -0.565 12.523 9.547 1 96.5 24 VAL B O 1
ATOM 1455 N N . ALA B 1 25 ? -0.276 10.828 8.188 1 96.88 25 ALA B N 1
ATOM 1456 C CA . ALA B 1 25 ? 0.397 11.594 7.141 1 96.88 25 ALA B CA 1
ATOM 1457 C C . ALA B 1 25 ? -0.294 11.406 5.793 1 96.88 25 ALA B C 1
ATOM 1459 O O . ALA B 1 25 ? -0.701 10.297 5.445 1 96.88 25 ALA B O 1
ATOM 1460 N N . SER B 1 26 ? -0.521 12.422 5.078 1 97.75 26 SER B N 1
ATOM 1461 C CA . SER B 1 26 ? -1.112 12.375 3.746 1 97.75 26 SER B CA 1
ATOM 1462 C C . SER B 1 26 ? -0.262 13.141 2.738 1 97.75 26 SER B C 1
ATOM 1464 O O . SER B 1 26 ? 0.197 14.25 3.021 1 97.75 26 SER B O 1
ATOM 1466 N N . GLY B 1 27 ? 0.051 12.523 1.617 1 97.56 27 GLY B N 1
ATOM 1467 C CA . GLY B 1 27 ? 0.812 13.109 0.523 1 97.56 27 GLY B CA 1
ATOM 1468 C C . GLY B 1 27 ? -0.041 13.438 -0.686 1 97.56 27 GLY B C 1
ATOM 1469 O O . GLY B 1 27 ? -0.913 12.656 -1.071 1 97.56 27 GLY B O 1
ATOM 1470 N N . ALA B 1 28 ? 0.216 14.539 -1.27 1 97.94 28 ALA B N 1
ATOM 1471 C CA . ALA B 1 28 ? -0.624 15.047 -2.35 1 97.94 28 ALA B CA 1
ATOM 1472 C C . ALA B 1 28 ? 0.22 15.453 -3.555 1 97.94 28 ALA B C 1
ATOM 1474 O O . ALA B 1 28 ? 1.446 15.336 -3.531 1 97.94 28 ALA B O 1
ATOM 1475 N N . GLU B 1 29 ? -0.518 15.75 -4.613 1 97.81 29 GLU B N 1
ATOM 1476 C CA . GLU B 1 29 ? 0.143 16.266 -5.805 1 97.81 29 GLU B CA 1
ATOM 1477 C C . GLU B 1 29 ? 0.893 17.562 -5.496 1 97.81 29 GLU B C 1
ATOM 1479 O O . GLU B 1 29 ? 0.539 18.281 -4.559 1 97.81 29 GLU B O 1
ATOM 1484 N N . GLY B 1 30 ? 1.994 17.781 -6.203 1 96.12 30 GLY B N 1
ATOM 1485 C CA . GLY B 1 30 ? 2.721 19.047 -6.105 1 96.12 30 GLY B CA 1
ATOM 1486 C C . GLY B 1 30 ? 3.629 19.109 -4.891 1 96.12 30 GLY B C 1
ATOM 1487 O O . GLY B 1 30 ? 3.963 20.203 -4.422 1 96.12 30 GLY B O 1
ATOM 1488 N N . GLY B 1 31 ? 3.918 17.953 -4.32 1 95.44 31 GLY B N 1
ATOM 1489 C CA . GLY B 1 31 ? 4.871 17.906 -3.225 1 95.44 31 GLY B CA 1
ATOM 1490 C C . GLY B 1 31 ? 4.262 18.297 -1.888 1 95.44 31 GLY B C 1
ATOM 1491 O O . GLY B 1 31 ? 4.98 18.484 -0.905 1 95.44 31 GLY B O 1
ATOM 1492 N N . ASP B 1 32 ? 2.945 18.375 -1.824 1 95.5 32 ASP B N 1
ATOM 1493 C CA . ASP B 1 32 ? 2.248 18.781 -0.605 1 95.5 32 ASP B CA 1
ATOM 1494 C C . ASP B 1 32 ? 2.125 17.609 0.365 1 95.5 32 ASP B C 1
ATOM 1496 O O . ASP B 1 32 ? 1.516 16.578 0.038 1 95.5 32 ASP B O 1
ATOM 1500 N N . LEU B 1 33 ? 2.732 17.781 1.558 1 95.62 33 LEU B N 1
ATOM 1501 C CA . LEU B 1 33 ? 2.695 16.797 2.631 1 95.62 33 LEU B CA 1
ATOM 1502 C C . LEU B 1 33 ? 2.076 17.391 3.893 1 95.62 33 LEU B C 1
ATOM 1504 O O . LEU B 1 33 ? 2.502 18.438 4.359 1 95.62 33 LEU B O 1
ATOM 1508 N N . VAL B 1 34 ? 1.064 16.734 4.414 1 95.75 34 VAL B N 1
ATOM 1509 C CA . VAL B 1 34 ? 0.423 17.188 5.645 1 95.75 34 VAL B CA 1
ATOM 1510 C C . VAL B 1 34 ? 0.483 16.078 6.695 1 95.75 34 VAL B C 1
ATOM 1512 O O . VAL B 1 34 ? 0.255 14.906 6.387 1 95.75 34 VAL B O 1
ATOM 1515 N N . THR B 1 35 ? 0.83 16.469 7.91 1 95.19 35 THR B N 1
ATOM 1516 C CA . THR B 1 35 ? 0.765 15.562 9.055 1 95.19 35 THR B CA 1
ATOM 1517 C C . THR B 1 35 ? -0.336 15.992 10.016 1 95.19 35 THR B C 1
ATOM 1519 O O . THR B 1 35 ? -0.53 17.188 10.258 1 95.19 35 THR B O 1
ATOM 1522 N N . TRP B 1 36 ? -1.08 15.016 10.461 1 95.12 36 TRP B N 1
ATOM 1523 C CA . TRP B 1 36 ? -2.252 15.25 11.297 1 95.12 36 TRP B CA 1
ATOM 1524 C C . TRP B 1 36 ? -2.08 14.609 12.664 1 95.12 36 TRP B C 1
ATOM 1526 O O . TRP B 1 36 ? -1.575 13.484 12.773 1 95.12 36 TRP B O 1
ATOM 1536 N N . GLY B 1 37 ? -2.617 15.336 13.672 1 93.5 37 GLY B N 1
ATOM 1537 C CA . GLY B 1 37 ? -2.742 14.719 14.984 1 93.5 37 GLY B CA 1
ATOM 1538 C C . GLY B 1 37 ? -3.879 13.719 15.062 1 93.5 37 GLY B C 1
ATOM 1539 O O . GLY B 1 37 ? -4.641 13.555 14.109 1 93.5 37 GLY B O 1
ATOM 1540 N N . GLU B 1 38 ? -3.963 13.039 16.172 1 90.75 38 GLU B N 1
ATOM 1541 C CA . GLU B 1 38 ? -4.965 12 16.391 1 90.75 38 GLU B CA 1
ATOM 1542 C C . GLU B 1 38 ? -6.379 12.555 16.203 1 90.75 38 GLU B C 1
ATOM 1544 O O . GLU B 1 38 ? -7.273 11.836 15.75 1 90.75 38 GLU B O 1
ATOM 1549 N N . ASP B 1 39 ? -6.582 13.789 16.438 1 87.12 39 ASP B N 1
ATOM 1550 C CA . ASP B 1 39 ? -7.906 14.406 16.391 1 87.12 39 ASP B CA 1
ATOM 1551 C C . ASP B 1 39 ? -8.164 15.055 15.031 1 87.12 39 ASP B C 1
ATOM 1553 O O . ASP B 1 39 ? -9.188 15.719 14.836 1 87.12 39 ASP B O 1
ATOM 1557 N N . GLY B 1 40 ? -7.199 14.906 14.148 1 90.62 40 GLY B N 1
ATOM 1558 C CA . GLY B 1 40 ? -7.375 15.477 12.82 1 90.62 40 GLY B CA 1
ATOM 1559 C C . GLY B 1 40 ? -6.82 16.875 12.695 1 90.62 40 GLY B C 1
ATOM 1560 O O . GLY B 1 40 ? -6.949 17.516 11.648 1 90.62 40 GLY B O 1
ATOM 1561 N N . THR B 1 41 ? -6.234 17.391 13.742 1 90.75 41 THR B N 1
ATOM 1562 C CA . THR B 1 41 ? -5.59 18.688 13.664 1 90.75 41 THR B CA 1
ATOM 1563 C C . THR B 1 41 ? -4.316 18.609 12.82 1 90.75 41 THR B C 1
ATOM 1565 O O . THR B 1 41 ? -3.5 17.719 13 1 90.75 41 THR B O 1
ATOM 1568 N N . PRO B 1 42 ? -4.199 19.578 11.898 1 90.12 42 PRO B N 1
ATOM 1569 C CA . PRO B 1 42 ? -2.928 19.578 11.172 1 90.12 42 PRO B CA 1
ATOM 1570 C C . PRO B 1 42 ? -1.742 19.938 12.062 1 90.12 42 PRO B C 1
ATOM 1572 O O . PRO B 1 42 ? -1.756 20.969 12.727 1 90.12 42 PRO B O 1
ATOM 1575 N N . LEU B 1 43 ? -0.783 19.078 12.172 1 89.81 43 LEU B N 1
ATOM 1576 C CA . LEU B 1 43 ? 0.431 19.312 12.945 1 89.81 43 LEU B CA 1
ATOM 1577 C C . LEU B 1 43 ? 1.5 20 12.102 1 89.81 43 LEU B C 1
ATOM 1579 O O . LEU B 1 43 ? 2.352 20.719 12.625 1 89.81 43 LEU B O 1
ATOM 1583 N N . GLY B 1 44 ? 1.511 19.734 10.766 1 88.69 44 GLY B N 1
ATOM 1584 C CA . GLY B 1 44 ? 2.473 20.297 9.836 1 88.69 44 GLY B CA 1
ATOM 1585 C C . GLY B 1 44 ? 2.033 20.203 8.383 1 88.69 44 GLY B C 1
ATOM 1586 O O . GLY B 1 44 ? 1.377 19.234 7.992 1 88.69 44 GLY B O 1
ATOM 1587 N N . HIS B 1 45 ? 2.346 21.234 7.691 1 90 45 HIS B N 1
ATOM 1588 C CA . HIS B 1 45 ? 2.162 21.312 6.246 1 90 45 HIS B CA 1
ATOM 1589 C C . HIS B 1 45 ? 3.467 21.672 5.543 1 90 45 HIS B C 1
ATOM 1591 O O . HIS B 1 45 ? 3.99 22.781 5.73 1 90 45 HIS B O 1
ATOM 1597 N N . THR B 1 46 ? 3.979 20.719 4.801 1 88.44 46 THR B N 1
ATOM 1598 C CA . THR B 1 46 ? 5.273 20.922 4.164 1 88.44 46 THR B CA 1
ATOM 1599 C C . THR B 1 46 ? 5.164 20.75 2.65 1 88.44 46 THR B C 1
ATOM 1601 O O . THR B 1 46 ? 4.473 19.844 2.17 1 88.44 46 THR B O 1
ATOM 1604 N N . ARG B 1 47 ? 5.777 21.656 1.936 1 90.62 47 ARG B N 1
ATOM 1605 C CA . ARG B 1 47 ? 5.984 21.453 0.505 1 90.62 47 ARG B CA 1
ATOM 1606 C C . ARG B 1 47 ? 7.383 20.922 0.223 1 90.62 47 ARG B C 1
ATOM 1608 O O . ARG B 1 47 ? 8.375 21.641 0.386 1 90.62 47 ARG B O 1
ATOM 1615 N N . LEU B 1 48 ? 7.465 19.703 -0.207 1 90.81 48 LEU B N 1
ATOM 1616 C CA . LEU B 1 48 ? 8.75 19.062 -0.429 1 90.81 48 LEU B CA 1
ATOM 1617 C C . LEU B 1 48 ? 9.422 19.594 -1.693 1 90.81 48 LEU B C 1
ATOM 1619 O O . LEU B 1 48 ? 8.734 20.031 -2.621 1 90.81 48 LEU B O 1
ATOM 1623 N N . GLU B 1 49 ? 10.688 19.594 -1.703 1 83.75 49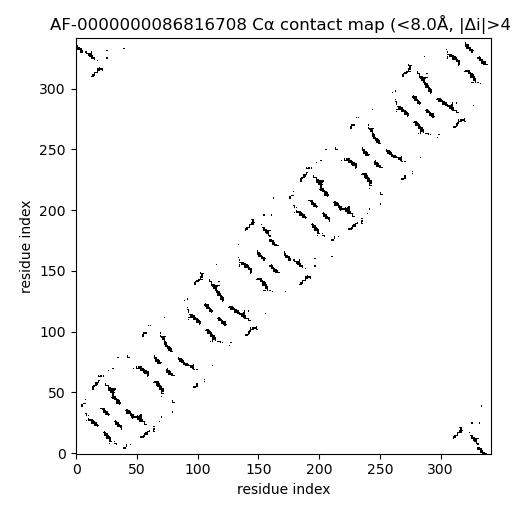 GLU B N 1
ATOM 1624 C CA . GLU B 1 49 ? 11.484 20.172 -2.781 1 83.75 49 GLU B CA 1
ATOM 1625 C C . GLU B 1 49 ? 11.109 19.562 -4.129 1 83.75 49 GLU B C 1
ATOM 1627 O O . GLU B 1 49 ? 10.891 18.344 -4.227 1 83.75 49 GLU B O 1
ATOM 1632 N N . GLY B 1 50 ? 11.125 20.359 -5.152 1 87.19 50 GLY B N 1
ATOM 1633 C CA . GLY B 1 50 ? 10.891 19.906 -6.516 1 87.19 50 GLY B CA 1
ATOM 1634 C C . GLY B 1 50 ? 9.422 19.859 -6.883 1 87.19 50 GLY B C 1
ATOM 1635 O O . GLY B 1 50 ? 9.07 19.75 -8.062 1 87.19 50 GLY B O 1
ATOM 1636 N N . ALA B 1 51 ? 8.555 20.031 -5.91 1 87.81 51 ALA B N 1
ATOM 1637 C CA . ALA B 1 51 ? 7.109 20.062 -6.109 1 87.81 51 ALA B CA 1
ATOM 1638 C C . ALA B 1 51 ? 6.637 18.828 -6.871 1 87.81 51 ALA B C 1
ATOM 1640 O O . ALA B 1 51 ? 5.73 18.922 -7.707 1 87.81 51 ALA B O 1
ATOM 1641 N N . ASN B 1 52 ? 7.371 17.781 -6.699 1 95.06 52 ASN B N 1
ATOM 1642 C CA . ASN B 1 52 ? 6.93 16.516 -7.273 1 95.06 52 ASN B CA 1
ATOM 1643 C C . ASN B 1 52 ? 5.883 15.844 -6.398 1 95.06 52 ASN B C 1
ATOM 1645 O O . ASN B 1 52 ? 5.824 16.078 -5.191 1 95.06 52 ASN B O 1
ATOM 1649 N N . ASP B 1 53 ? 4.992 15.094 -7.051 1 97.81 53 ASP B N 1
ATOM 1650 C CA . ASP B 1 53 ? 3.914 14.422 -6.332 1 97.81 53 ASP B CA 1
ATOM 1651 C C . ASP B 1 53 ? 4.465 13.547 -5.211 1 97.81 53 ASP B C 1
ATOM 1653 O O . ASP B 1 53 ? 5.473 12.859 -5.387 1 97.81 53 ASP B O 1
ATOM 1657 N N . VAL B 1 54 ? 3.814 13.633 -4.031 1 97.69 54 VAL B N 1
ATOM 1658 C CA . VAL B 1 54 ? 4.082 12.68 -2.957 1 97.69 54 VAL B CA 1
ATOM 1659 C C . VAL B 1 54 ? 3.25 11.414 -3.172 1 97.69 54 VAL B C 1
ATOM 1661 O O . VAL B 1 54 ? 2.033 11.422 -2.967 1 97.69 54 VAL B O 1
ATOM 1664 N N . THR B 1 55 ? 3.951 10.312 -3.529 1 98.12 55 THR B N 1
ATOM 1665 C CA . THR B 1 55 ? 3.207 9.141 -3.973 1 98.12 55 THR B CA 1
ATOM 1666 C C . THR B 1 55 ? 3.164 8.078 -2.875 1 98.12 55 THR B C 1
ATOM 1668 O O . THR B 1 55 ? 2.299 7.203 -2.887 1 98.12 55 THR B O 1
ATOM 1671 N N . CYS B 1 56 ? 4.066 8.117 -1.952 1 98.25 56 CYS B N 1
ATOM 1672 C CA . CYS B 1 56 ? 4.117 7.156 -0.855 1 98.25 56 CYS B CA 1
ATOM 1673 C C . CYS B 1 56 ? 4.531 7.832 0.445 1 98.25 56 CYS B C 1
ATOM 1675 O O . CYS B 1 56 ? 5.438 8.664 0.455 1 98.25 56 CYS B O 1
ATOM 1677 N N . VAL B 1 57 ? 3.867 7.551 1.511 1 97.69 57 VAL B N 1
ATOM 1678 C CA . VAL B 1 57 ? 4.246 7.941 2.865 1 97.69 57 VAL B CA 1
ATOM 1679 C C . VAL B 1 57 ? 4.168 6.73 3.791 1 97.69 57 VAL B C 1
ATOM 1681 O O . VAL B 1 57 ? 3.271 5.895 3.66 1 97.69 57 VAL B O 1
ATOM 1684 N N . LEU B 1 58 ? 5.145 6.578 4.637 1 97.94 58 LEU B N 1
ATOM 1685 C CA . LEU B 1 58 ? 5.238 5.453 5.559 1 97.94 58 LEU B CA 1
ATOM 1686 C C . LEU B 1 58 ? 5.781 5.902 6.91 1 97.94 58 LEU B C 1
ATOM 1688 O O . LEU B 1 58 ? 6.852 6.508 6.988 1 97.94 58 LEU B O 1
ATOM 1692 N N . PHE B 1 59 ? 5.016 5.609 7.992 1 97.19 59 PHE B N 1
ATOM 1693 C CA . PHE B 1 59 ? 5.555 5.801 9.336 1 97.19 59 PHE B CA 1
ATOM 1694 C C . PHE B 1 59 ? 6.43 4.621 9.742 1 97.19 59 PHE B C 1
ATOM 1696 O O . PHE B 1 59 ? 6.141 3.477 9.383 1 97.19 59 PHE B O 1
ATOM 1703 N N . SER B 1 60 ? 7.434 4.953 10.508 1 96.88 60 SER B N 1
ATOM 1704 C CA . SER B 1 60 ? 8.188 3.895 11.18 1 96.88 60 SER B CA 1
ATOM 1705 C C . SER B 1 60 ? 7.352 3.209 12.25 1 96.88 60 SER B C 1
ATOM 1707 O O . SER B 1 60 ? 6.762 3.875 13.102 1 96.88 60 SER B O 1
ATOM 1709 N N . PRO B 1 61 ? 7.352 1.845 12.164 1 95.31 61 PRO B N 1
ATOM 1710 C CA . PRO B 1 61 ? 6.617 1.141 13.219 1 95.31 61 PRO B CA 1
ATOM 1711 C C . PRO B 1 61 ? 7.25 1.323 14.594 1 95.31 61 PRO B C 1
ATOM 1713 O O . PRO B 1 61 ? 6.539 1.404 15.602 1 95.31 61 PRO B O 1
ATOM 1716 N N . SER B 1 62 ? 8.539 1.422 14.719 1 95.44 62 SER B N 1
ATOM 1717 C CA . SER B 1 62 ? 9.227 1.476 16.016 1 95.44 62 SER B CA 1
ATOM 1718 C C . SER B 1 62 ? 9.398 2.914 16.484 1 95.44 62 SER B C 1
ATOM 1720 O O . SER B 1 62 ? 9.555 3.164 17.688 1 95.44 62 SER B O 1
ATOM 1722 N N . CYS B 1 63 ? 9.453 3.846 15.594 1 94.38 63 CYS B N 1
ATOM 1723 C CA . CYS B 1 63 ? 9.531 5.273 15.891 1 94.38 63 CYS B CA 1
ATOM 1724 C C . CYS B 1 63 ? 8.352 6.02 15.273 1 94.38 63 CYS B C 1
ATOM 1726 O O . CYS B 1 63 ? 8.5 6.672 14.242 1 94.38 63 CYS B O 1
ATOM 1728 N N . PRO B 1 64 ? 7.262 6.062 15.93 1 93.38 64 PRO B N 1
ATOM 1729 C CA . PRO B 1 64 ? 5.969 6.391 15.32 1 93.38 64 PRO B CA 1
ATOM 1730 C C . PRO B 1 64 ? 5.891 7.844 14.852 1 93.38 64 PRO B C 1
ATOM 1732 O O . PRO B 1 64 ? 4.926 8.227 14.18 1 93.38 64 PRO B O 1
ATOM 1735 N N . THR B 1 65 ? 6.922 8.688 15.141 1 92.75 65 THR B N 1
ATOM 1736 C CA . THR B 1 65 ? 6.934 10.055 14.656 1 92.75 65 THR B CA 1
ATOM 1737 C C . THR B 1 65 ? 7.836 10.188 13.43 1 92.75 65 THR B C 1
ATOM 1739 O O . THR B 1 65 ? 7.855 11.234 12.773 1 92.75 65 THR B O 1
ATOM 1742 N N . LYS B 1 66 ? 8.586 9.18 13.117 1 94.44 66 LYS B N 1
ATOM 1743 C CA . LYS B 1 66 ? 9.453 9.18 11.945 1 94.44 66 LYS B CA 1
ATOM 1744 C C . LYS B 1 66 ? 8.68 8.805 10.68 1 94.44 66 LYS B C 1
ATOM 1746 O O . LYS B 1 66 ? 7.988 7.785 10.648 1 94.44 66 LYS B O 1
ATOM 1751 N N . LEU B 1 67 ? 8.797 9.664 9.633 1 96 67 LEU B N 1
ATOM 1752 C CA . LEU B 1 67 ? 8.031 9.531 8.398 1 96 67 LEU B CA 1
ATOM 1753 C C . LEU B 1 67 ? 8.953 9.469 7.188 1 96 67 LEU B C 1
ATOM 1755 O O . LEU B 1 67 ? 9.914 10.234 7.094 1 96 67 LEU B O 1
ATOM 1759 N N . TYR B 1 68 ? 8.742 8.484 6.316 1 96.5 68 TYR B N 1
ATOM 1760 C CA . TYR B 1 68 ? 9.367 8.414 5 1 96.5 68 TYR B CA 1
ATOM 1761 C C . TYR B 1 68 ? 8.398 8.867 3.91 1 96.5 68 TYR B C 1
ATOM 1763 O O . TYR B 1 68 ? 7.254 8.406 3.859 1 96.5 68 TYR B O 1
ATOM 1771 N N . ALA B 1 69 ? 8.797 9.758 3.057 1 96.62 69 ALA B N 1
ATOM 1772 C CA . ALA B 1 69 ? 7.938 10.266 1.987 1 96.62 69 ALA B CA 1
ATOM 1773 C C . ALA B 1 69 ? 8.68 10.289 0.654 1 96.62 69 ALA B C 1
ATOM 1775 O O . ALA B 1 69 ? 9.812 10.766 0.576 1 96.62 69 ALA B O 1
ATOM 1776 N N . SER B 1 70 ? 8.023 9.695 -0.351 1 97.25 70 SER B N 1
ATOM 1777 C CA . SER B 1 70 ? 8.578 9.82 -1.695 1 97.25 70 SER B CA 1
ATOM 1778 C C . SER B 1 70 ? 8.016 11.039 -2.416 1 97.25 70 SER B C 1
ATOM 1780 O O . SER B 1 70 ? 6.84 11.367 -2.268 1 97.25 70 SER B O 1
ATOM 1782 N N . HIS B 1 71 ? 8.805 11.734 -3.186 1 96.38 71 HIS B N 1
ATOM 1783 C CA . HIS B 1 71 ? 8.414 12.828 -4.066 1 96.38 71 HIS B CA 1
ATOM 1784 C C . HIS B 1 71 ? 9.344 12.922 -5.277 1 96.38 71 HIS B C 1
ATOM 1786 O O . HIS B 1 71 ? 10.508 13.289 -5.148 1 96.38 71 HIS B O 1
ATOM 1792 N N . GLY B 1 72 ? 8.711 12.523 -6.469 1 96.19 72 GLY B N 1
ATOM 1793 C CA . GLY B 1 72 ? 9.555 12.344 -7.641 1 96.19 72 GLY B CA 1
ATOM 1794 C C . GLY B 1 72 ? 10.555 11.211 -7.484 1 96.19 72 GLY B C 1
ATOM 1795 O O . GLY B 1 72 ? 10.172 10.07 -7.191 1 96.19 72 GLY B O 1
ATOM 1796 N N . GLU B 1 73 ? 11.852 11.562 -7.609 1 96.44 73 GLU B N 1
ATOM 1797 C CA . GLU B 1 73 ? 12.93 10.578 -7.527 1 96.44 73 GLU B CA 1
ATOM 1798 C C . GLU B 1 73 ? 13.609 10.625 -6.168 1 96.44 73 GLU B C 1
ATOM 1800 O O . GLU B 1 73 ? 14.695 10.055 -5.992 1 96.44 73 GLU B O 1
ATOM 1805 N N . THR B 1 74 ? 12.977 11.32 -5.238 1 95.06 74 THR B N 1
ATOM 1806 C CA . THR B 1 74 ? 13.609 11.625 -3.961 1 95.06 74 THR B CA 1
ATOM 1807 C C . THR B 1 74 ? 12.828 11.008 -2.809 1 95.06 74 THR B C 1
ATOM 1809 O O . THR B 1 74 ? 11.609 10.836 -2.9 1 95.06 74 THR B O 1
ATOM 1812 N N . ILE B 1 75 ? 13.523 10.578 -1.802 1 96 75 ILE B N 1
ATOM 1813 C CA . ILE B 1 75 ? 12.93 10.172 -0.532 1 96 75 ILE B CA 1
ATOM 1814 C C . ILE B 1 75 ? 13.305 11.18 0.554 1 96 75 ILE B C 1
ATOM 1816 O O . ILE B 1 75 ? 14.477 11.508 0.728 1 96 75 ILE B O 1
ATOM 1820 N N . SER B 1 76 ? 12.344 11.695 1.251 1 94.38 76 SER B N 1
ATOM 1821 C CA . SER B 1 76 ? 12.555 12.547 2.42 1 94.38 76 SER B CA 1
ATOM 1822 C C . SER B 1 76 ? 12.219 11.805 3.709 1 94.38 76 SER B C 1
ATOM 1824 O O . SER B 1 76 ? 11.25 11.039 3.762 1 94.38 76 SER B O 1
ATOM 1826 N N . ILE B 1 77 ? 13.047 11.984 4.656 1 93.94 77 ILE B N 1
ATOM 1827 C CA . ILE B 1 77 ? 12.836 11.461 6.004 1 93.94 77 ILE B CA 1
ATOM 1828 C C . ILE B 1 77 ? 12.633 12.609 6.984 1 93.94 77 ILE B C 1
ATOM 1830 O O . ILE B 1 77 ? 13.453 13.531 7.051 1 93.94 77 ILE B O 1
ATOM 1834 N N . LEU B 1 78 ? 11.508 12.539 7.734 1 91 78 LEU B N 1
ATOM 1835 C CA . LEU B 1 78 ? 11.242 13.641 8.656 1 91 78 LEU B CA 1
ATOM 1836 C C . LEU B 1 78 ? 10.695 13.117 9.984 1 91 78 LEU B C 1
ATOM 1838 O O . LEU B 1 78 ? 10.195 11.992 10.047 1 91 78 LEU B O 1
ATOM 1842 N N . ASP B 1 79 ? 10.93 13.875 11 1 90.38 79 ASP B N 1
ATOM 1843 C CA . ASP B 1 79 ? 10.305 13.672 12.305 1 90.38 79 ASP B CA 1
ATOM 1844 C C . ASP B 1 79 ? 9.125 14.625 12.5 1 90.38 79 ASP B C 1
ATOM 1846 O O . ASP B 1 79 ? 9.312 15.844 12.57 1 90.38 79 ASP B O 1
ATOM 1850 N N . VAL B 1 80 ? 7.914 14.133 12.586 1 87.69 80 VAL B N 1
ATOM 1851 C CA . VAL B 1 80 ? 6.672 14.898 12.586 1 87.69 80 VAL B CA 1
ATOM 1852 C C . VAL B 1 80 ? 6.609 15.789 13.828 1 87.69 80 VAL B C 1
ATOM 1854 O O . VAL B 1 80 ? 6.023 16.875 13.789 1 87.69 80 VAL B O 1
ATOM 1857 N N . ARG B 1 81 ? 7.051 15.438 15 1 77.38 81 ARG B N 1
ATOM 1858 C CA . ARG B 1 81 ? 6.949 16.234 16.219 1 77.38 81 ARG B CA 1
ATOM 1859 C C . ARG B 1 81 ? 8.047 17.281 16.281 1 77.38 81 ARG B C 1
ATOM 1861 O O . ARG B 1 81 ? 7.957 18.234 17.062 1 77.38 81 ARG B O 1
ATOM 1868 N N . SER B 1 82 ? 9.078 17 15.523 1 66.06 82 SER B N 1
ATOM 1869 C CA . SER B 1 82 ? 10.133 18 15.664 1 66.06 82 SER B CA 1
ATOM 1870 C C . SER B 1 82 ? 9.82 19.25 14.844 1 66.06 82 SER B C 1
ATOM 1872 O O . SER B 1 82 ? 9.375 19.156 13.695 1 66.06 82 SER B O 1
ATOM 1874 N N . LEU B 1 83 ? 9.344 20.375 15.383 1 52.25 83 LEU B N 1
ATOM 1875 C CA . LEU B 1 83 ? 9.062 21.688 14.836 1 52.25 83 LEU B CA 1
ATOM 1876 C C . LEU B 1 83 ? 10.016 22.016 13.688 1 52.25 83 LEU B C 1
ATOM 1878 O O . LEU B 1 83 ? 9.703 22.859 12.844 1 52.25 83 LEU B O 1
ATOM 1882 N N . LYS B 1 84 ? 11.211 21.672 13.859 1 51.44 84 LYS B N 1
ATOM 1883 C CA . LYS B 1 84 ? 12.266 22 12.906 1 51.44 84 LYS B CA 1
ATOM 1884 C C . LYS B 1 84 ? 12.555 20.828 11.977 1 51.44 84 LYS B C 1
ATOM 1886 O O . LYS B 1 84 ? 13.703 20.391 11.844 1 51.44 84 LYS B O 1
ATOM 1891 N N . GLY B 1 85 ? 11.594 20.125 11.719 1 51.34 85 GLY B N 1
ATOM 1892 C CA . GLY B 1 85 ? 11.586 18.844 11.055 1 51.34 85 GLY B CA 1
ATOM 1893 C C . GLY B 1 85 ? 12.82 18.594 10.203 1 51.34 85 GLY B C 1
ATOM 1894 O O . GLY B 1 85 ? 13.031 19.281 9.195 1 51.34 85 GLY B O 1
ATOM 1895 N N . SER B 1 86 ? 13.891 18.188 10.945 1 57.34 86 SER B N 1
ATOM 1896 C CA . SER B 1 86 ? 15.023 17.734 10.148 1 57.34 86 SER B CA 1
ATOM 1897 C C . SER B 1 86 ? 14.578 16.781 9.047 1 57.34 86 SER B C 1
ATOM 1899 O O . SER B 1 86 ? 13.828 15.828 9.305 1 57.34 86 SER B O 1
ATOM 1901 N N . LEU B 1 87 ? 14.648 17.281 7.898 1 67.62 87 LEU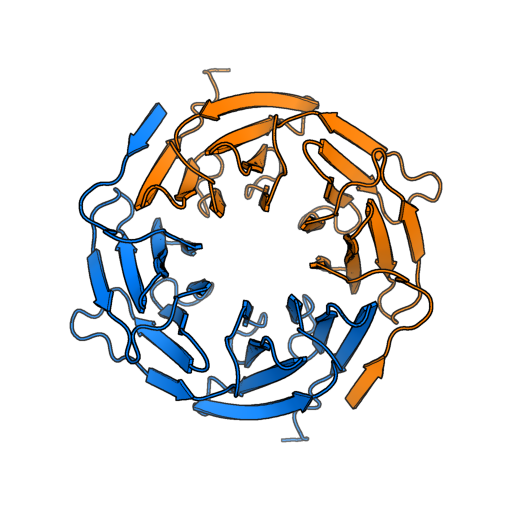 B N 1
ATOM 1902 C CA . LEU B 1 87 ? 14.367 16.625 6.629 1 67.62 87 LEU B CA 1
ATOM 1903 C C . LEU B 1 87 ? 15.648 16.125 5.973 1 67.62 87 LEU B C 1
ATOM 1905 O O . LEU B 1 87 ? 16.547 16.922 5.676 1 67.62 87 LEU B O 1
ATOM 1909 N N . ASP B 1 88 ? 15.875 14.859 6.242 1 83.12 88 ASP B N 1
ATOM 1910 C CA . ASP B 1 88 ? 16.859 14.273 5.344 1 83.12 88 ASP B CA 1
ATOM 1911 C C . ASP B 1 88 ? 16.25 13.953 3.984 1 83.12 88 ASP B C 1
ATOM 1913 O O . ASP B 1 88 ? 15.086 13.547 3.904 1 83.12 88 ASP B O 1
ATOM 1917 N N . HIS B 1 89 ? 17.031 14.336 2.969 1 85.75 89 HIS B N 1
ATOM 1918 C CA . HIS B 1 89 ? 16.594 13.992 1.618 1 85.75 89 HIS B CA 1
ATOM 1919 C C . HIS B 1 89 ? 17.641 13.117 0.917 1 85.75 89 HIS B C 1
ATOM 1921 O O . HIS B 1 89 ? 18.844 13.352 1.047 1 85.75 89 HIS B O 1
ATOM 1927 N N . PHE B 1 90 ? 17.109 12.141 0.244 1 87.88 90 PHE B N 1
ATOM 1928 C CA . PHE B 1 90 ? 17.984 11.242 -0.513 1 87.88 90 PHE B CA 1
ATOM 1929 C C . PHE B 1 90 ? 17.531 11.148 -1.964 1 87.88 90 PHE B C 1
ATOM 1931 O O . PHE B 1 90 ? 16.391 10.734 -2.238 1 87.88 90 PHE B O 1
ATOM 1938 N N . HIS B 1 91 ? 18.359 11.648 -2.85 1 87.25 91 HIS B N 1
ATOM 1939 C CA . HIS B 1 91 ? 18.125 11.391 -4.266 1 87.25 91 HIS B CA 1
ATOM 1940 C C . HIS B 1 91 ? 18.484 9.953 -4.633 1 87.25 91 HIS B C 1
ATOM 1942 O O . HIS B 1 91 ? 19.672 9.633 -4.812 1 87.25 91 HIS B O 1
ATOM 1948 N N . VAL B 1 92 ? 17.547 9.141 -4.742 1 81.75 92 VAL B N 1
ATOM 1949 C CA . VAL B 1 92 ? 17.781 7.699 -4.754 1 81.75 92 VAL B CA 1
ATOM 1950 C C . VAL B 1 92 ? 17.5 7.145 -6.152 1 81.75 92 VAL B C 1
ATOM 1952 O O . VAL B 1 92 ? 18.328 6.426 -6.715 1 81.75 92 VAL B O 1
ATOM 1955 N N . ASN B 1 93 ? 16.406 7.531 -6.777 1 92.12 93 ASN B N 1
ATOM 1956 C CA . ASN B 1 93 ? 15.969 6.961 -8.047 1 92.12 93 ASN B CA 1
ATOM 1957 C C . ASN B 1 93 ? 16.109 7.957 -9.188 1 92.12 93 ASN B C 1
ATOM 1959 O O . ASN B 1 93 ? 16.453 9.117 -8.969 1 92.12 93 ASN B O 1
ATOM 1963 N N . GLU B 1 94 ? 15.961 7.492 -10.383 1 92.12 94 GLU B N 1
ATOM 1964 C CA . GLU B 1 94 ? 16.094 8.336 -11.57 1 92.12 94 GLU B CA 1
ATOM 1965 C C . GLU B 1 94 ? 14.719 8.75 -12.102 1 92.12 94 GLU B C 1
ATOM 1967 O O . GLU B 1 94 ? 14.609 9.695 -12.883 1 92.12 94 GLU B O 1
ATOM 1972 N N . GLU B 1 95 ? 13.734 8.016 -11.82 1 96.31 95 GLU B N 1
ATOM 1973 C CA . GLU B 1 95 ? 12.359 8.32 -12.203 1 96.31 95 GLU B CA 1
ATOM 1974 C C . GLU B 1 95 ? 11.438 8.32 -10.984 1 96.31 95 GLU B C 1
ATOM 1976 O O . GLU B 1 95 ? 11.883 8.086 -9.859 1 96.31 95 GLU B O 1
ATOM 1981 N N . GLU B 1 96 ? 10.195 8.688 -11.242 1 97.12 96 GLU B N 1
ATOM 1982 C CA . GLU B 1 96 ? 9.219 8.82 -10.172 1 97.12 96 GLU B CA 1
ATOM 1983 C C . GLU B 1 96 ? 9.117 7.535 -9.352 1 97.12 96 GLU B C 1
ATOM 1985 O O . GLU B 1 96 ? 8.922 6.449 -9.906 1 97.12 96 GLU B O 1
ATOM 1990 N N . ILE B 1 97 ? 9.281 7.664 -8 1 97.81 97 ILE B N 1
ATOM 1991 C CA . ILE B 1 97 ? 9.086 6.559 -7.074 1 97.81 97 ILE B CA 1
ATOM 1992 C C . ILE B 1 97 ? 7.598 6.309 -6.871 1 97.81 97 ILE B C 1
ATOM 1994 O O . ILE B 1 97 ? 6.832 7.246 -6.621 1 97.81 97 ILE B O 1
ATOM 1998 N N . ASN B 1 98 ? 7.18 5.023 -6.961 1 97.5 98 ASN B N 1
ATOM 1999 C CA . ASN B 1 98 ? 5.75 4.75 -6.836 1 97.5 98 ASN B CA 1
ATOM 2000 C C . ASN B 1 98 ? 5.465 3.764 -5.707 1 97.5 98 ASN B C 1
ATOM 2002 O O . ASN B 1 98 ? 4.305 3.5 -5.387 1 97.5 98 ASN B O 1
ATOM 2006 N N . CYS B 1 99 ? 6.488 3.258 -5.121 1 98.19 99 CYS B N 1
ATOM 2007 C CA . CYS B 1 99 ? 6.312 2.316 -4.023 1 98.19 99 CYS B CA 1
ATOM 2008 C C . CYS B 1 99 ? 7.508 2.348 -3.082 1 98.19 99 CYS B C 1
ATOM 2010 O O . CYS B 1 99 ? 8.656 2.4 -3.531 1 98.19 99 CYS B O 1
ATOM 2012 N N . LEU B 1 100 ? 7.27 2.336 -1.765 1 98.19 100 LEU B N 1
ATOM 2013 C CA . LEU B 1 100 ? 8.258 2.203 -0.701 1 98.19 100 LEU B CA 1
ATOM 2014 C C . LEU B 1 100 ? 7.98 0.967 0.149 1 98.19 100 LEU B C 1
ATOM 2016 O O . LEU B 1 100 ? 6.824 0.592 0.348 1 98.19 100 LEU B O 1
ATOM 2020 N N . SER B 1 101 ? 9.055 0.337 0.618 1 98.31 101 SER B N 1
ATOM 2021 C CA . SER B 1 101 ? 8.93 -0.775 1.555 1 98.31 101 SER B CA 1
ATOM 2022 C C . SER B 1 101 ? 10.031 -0.73 2.609 1 98.31 101 SER B C 1
ATOM 2024 O O . SER B 1 101 ? 11.211 -0.616 2.277 1 98.31 101 SER B O 1
ATOM 2026 N N . LEU B 1 102 ? 9.586 -0.759 3.82 1 97.69 102 LEU B N 1
ATOM 2027 C CA . LEU B 1 102 ? 10.492 -0.786 4.961 1 97.69 102 LEU B CA 1
ATOM 2028 C C . LEU B 1 102 ? 10.656 -2.207 5.488 1 97.69 102 LEU B C 1
ATOM 2030 O O . LEU B 1 102 ? 9.672 -2.932 5.652 1 97.69 102 LEU B O 1
ATOM 2034 N N . ASN B 1 103 ? 11.93 -2.584 5.734 1 96.62 103 ASN B N 1
ATOM 2035 C CA . ASN B 1 103 ? 12.094 -3.938 6.254 1 96.62 103 ASN B CA 1
ATOM 2036 C C . ASN B 1 103 ? 11.766 -4.012 7.746 1 96.62 103 ASN B C 1
ATOM 2038 O O . ASN B 1 103 ? 11.633 -2.979 8.406 1 96.62 103 ASN B O 1
ATOM 2042 N N . GLU B 1 104 ? 11.711 -5.191 8.227 1 95.88 104 GLU B N 1
ATOM 2043 C CA . GLU B 1 104 ? 11.234 -5.449 9.578 1 95.88 104 GLU B CA 1
ATOM 2044 C C . GLU B 1 104 ? 12.156 -4.82 10.625 1 95.88 104 GLU B C 1
ATOM 2046 O O . GLU B 1 104 ? 11.695 -4.359 11.672 1 95.88 104 GLU B O 1
ATOM 2051 N N . THR B 1 105 ? 13.477 -4.828 10.422 1 96.06 105 THR B N 1
ATOM 2052 C CA . THR B 1 105 ? 14.43 -4.27 11.367 1 96.06 105 THR B CA 1
ATOM 2053 C C . THR B 1 105 ? 14.539 -2.758 11.195 1 96.06 105 THR B C 1
ATOM 2055 O O . THR B 1 105 ? 15.242 -2.09 11.961 1 96.06 105 THR B O 1
ATOM 2058 N N . GLU B 1 106 ? 13.875 -2.221 10.188 1 96.06 106 GLU B N 1
ATOM 2059 C CA . GLU B 1 106 ? 13.758 -0.794 9.891 1 96.06 106 GLU B CA 1
ATOM 2060 C C . GLU B 1 106 ? 15.133 -0.165 9.664 1 96.06 106 GLU B C 1
ATOM 2062 O O . GLU B 1 106 ? 15.383 0.965 10.086 1 96.06 106 GLU B O 1
ATOM 2067 N N . ASN B 1 107 ? 16.031 -0.904 9.102 1 95.12 107 ASN B N 1
ATOM 2068 C CA . ASN B 1 107 ? 17.328 -0.358 8.742 1 95.12 107 ASN B CA 1
ATOM 2069 C C . ASN B 1 107 ? 17.5 -0.251 7.23 1 95.12 107 ASN B C 1
ATOM 2071 O O . ASN B 1 107 ? 18.453 0.364 6.75 1 95.12 107 ASN B O 1
ATOM 2075 N N . LEU B 1 108 ? 16.625 -0.854 6.43 1 95.44 108 LEU B N 1
ATOM 2076 C CA . LEU B 1 108 ? 16.609 -0.751 4.977 1 95.44 108 LEU B CA 1
ATOM 2077 C C . LEU B 1 108 ? 15.266 -0.236 4.473 1 95.44 108 LEU B C 1
ATOM 2079 O O . LEU B 1 108 ? 14.219 -0.649 4.965 1 95.44 108 LEU B O 1
ATOM 2083 N N . LEU B 1 109 ? 15.273 0.686 3.535 1 96.75 109 LEU B N 1
ATOM 2084 C CA . LEU B 1 109 ? 14.117 1.183 2.801 1 96.75 109 LEU B CA 1
ATOM 2085 C C . LEU B 1 109 ? 14.281 0.95 1.303 1 96.75 109 LEU B C 1
ATOM 2087 O O . LEU B 1 109 ? 15.273 1.377 0.708 1 96.75 109 LEU B O 1
ATOM 2091 N N . ALA B 1 110 ? 13.352 0.219 0.715 1 96.75 110 ALA B N 1
ATOM 2092 C CA . ALA B 1 110 ? 13.391 -0.024 -0.725 1 96.75 110 ALA B CA 1
ATOM 2093 C C . ALA B 1 110 ? 12.445 0.917 -1.463 1 96.75 110 ALA B C 1
ATOM 2095 O O . ALA B 1 110 ? 11.352 1.217 -0.975 1 96.75 110 ALA B O 1
ATOM 2096 N N . SER B 1 111 ? 12.812 1.383 -2.59 1 97.25 111 SER B N 1
ATOM 2097 C CA . SER B 1 111 ? 11.977 2.197 -3.471 1 97.25 111 SER B CA 1
ATOM 2098 C C . SER B 1 111 ? 11.93 1.612 -4.879 1 97.25 111 SER B C 1
ATOM 2100 O O . SER B 1 111 ? 12.938 1.139 -5.395 1 97.25 111 SER B O 1
ATOM 2102 N N . ALA B 1 112 ? 10.75 1.539 -5.422 1 97.62 112 ALA B N 1
ATOM 2103 C CA . ALA B 1 112 ? 10.516 1.154 -6.812 1 97.62 112 ALA B CA 1
ATOM 2104 C C . ALA B 1 112 ? 10.086 2.355 -7.648 1 97.62 112 ALA B C 1
ATOM 2106 O O . ALA B 1 112 ? 9.328 3.207 -7.184 1 97.62 112 ALA B O 1
ATOM 2107 N N . ASP B 1 113 ? 10.57 2.365 -8.891 1 97.5 113 ASP B N 1
ATOM 2108 C CA . ASP B 1 113 ? 10.258 3.568 -9.648 1 97.5 113 ASP B CA 1
ATOM 2109 C C . ASP B 1 113 ? 9.789 3.219 -11.062 1 97.5 113 ASP B C 1
ATOM 2111 O O . ASP B 1 113 ? 9.656 2.041 -11.406 1 97.5 113 ASP B O 1
ATOM 2115 N N . ASP B 1 114 ? 9.477 4.23 -11.891 1 97.69 114 ASP B N 1
ATOM 2116 C CA . ASP B 1 114 ? 8.836 4.102 -13.195 1 97.69 114 ASP B CA 1
ATOM 2117 C C . ASP B 1 114 ? 9.844 3.664 -14.258 1 97.69 114 ASP B C 1
ATOM 2119 O O . ASP B 1 114 ? 9.461 3.273 -15.359 1 97.69 114 ASP B O 1
ATOM 2123 N N . SER B 1 115 ? 11.148 3.664 -13.961 1 96.62 115 SER B N 1
ATOM 2124 C CA . SER B 1 115 ? 12.148 3.17 -14.898 1 96.62 115 SER B CA 1
ATOM 2125 C C . SER B 1 115 ? 12.367 1.669 -14.742 1 96.62 115 SER B C 1
ATOM 2127 O O . SER B 1 115 ? 13.023 1.04 -15.57 1 96.62 115 SER B O 1
ATOM 2129 N N . GLY B 1 116 ? 11.789 1.132 -13.656 1 97 116 GLY B N 1
ATOM 2130 C CA . GLY B 1 116 ? 11.992 -0.279 -13.375 1 97 116 GLY B CA 1
ATOM 2131 C C . GLY B 1 116 ? 13.109 -0.529 -12.375 1 97 116 GLY B C 1
ATOM 2132 O O . GLY B 1 116 ? 13.469 -1.679 -12.109 1 97 116 GLY B O 1
ATOM 2133 N N . ALA B 1 117 ? 13.633 0.538 -11.766 1 95.5 117 ALA B N 1
ATOM 2134 C CA . ALA B 1 117 ? 14.734 0.415 -10.812 1 95.5 117 ALA B CA 1
ATOM 2135 C C . ALA B 1 117 ? 14.211 0.246 -9.383 1 95.5 117 ALA B C 1
ATOM 2137 O O . ALA B 1 117 ? 13.195 0.84 -9.016 1 95.5 117 ALA B O 1
ATOM 2138 N N . ILE B 1 118 ? 14.922 -0.551 -8.664 1 96.25 118 ILE B N 1
ATOM 2139 C CA . ILE B 1 118 ? 14.75 -0.681 -7.227 1 96.25 118 ILE B CA 1
ATOM 2140 C C . ILE B 1 118 ? 16.016 -0.189 -6.512 1 96.25 118 ILE B C 1
ATOM 2142 O O . ILE B 1 118 ? 17.125 -0.618 -6.832 1 96.25 118 ILE B O 1
ATOM 2146 N N . LYS B 1 119 ? 15.781 0.732 -5.648 1 95.62 119 LYS B N 1
ATOM 2147 C CA . LYS B 1 119 ? 16.891 1.219 -4.824 1 95.62 119 LYS B CA 1
ATOM 2148 C C . LYS B 1 119 ? 16.672 0.859 -3.355 1 95.62 119 LYS B C 1
ATOM 2150 O O . LYS B 1 119 ? 15.555 0.921 -2.85 1 95.62 119 LYS B O 1
ATOM 2155 N N . ILE B 1 120 ? 17.797 0.471 -2.77 1 95.44 120 ILE B N 1
ATOM 2156 C CA . ILE B 1 120 ? 17.766 0.143 -1.348 1 95.44 120 ILE B CA 1
ATOM 2157 C C . ILE B 1 120 ? 18.578 1.169 -0.562 1 95.44 120 ILE B C 1
ATOM 2159 O O . ILE B 1 120 ? 19.781 1.332 -0.798 1 95.44 120 ILE B O 1
ATOM 2163 N N . LEU B 1 121 ? 17.953 1.87 0.29 1 94.81 121 LEU B N 1
ATOM 2164 C CA . LEU B 1 121 ? 18.562 2.857 1.163 1 94.81 121 LEU B CA 1
ATOM 2165 C C . LEU B 1 121 ? 18.922 2.244 2.514 1 94.81 121 LEU B C 1
ATOM 2167 O O . LEU B 1 121 ? 18.047 1.698 3.199 1 94.81 121 LEU B O 1
ATOM 2171 N N . ASP B 1 122 ? 20.219 2.279 2.881 1 93.31 122 ASP B N 1
ATOM 2172 C CA . ASP B 1 122 ? 20.688 1.967 4.23 1 93.31 122 ASP B CA 1
ATOM 2173 C C . ASP B 1 122 ? 20.406 3.125 5.188 1 93.31 122 ASP B C 1
ATOM 2175 O O . ASP B 1 122 ? 21.078 4.16 5.125 1 93.31 122 ASP B O 1
ATOM 2179 N N . LEU B 1 123 ? 19.5 2.975 6.066 1 92.81 123 LEU B N 1
ATOM 2180 C CA . LEU B 1 123 ? 19.031 4.066 6.906 1 92.81 123 LEU B CA 1
ATOM 2181 C C . LEU B 1 123 ? 20 4.34 8.047 1 92.81 123 LEU B C 1
ATOM 2183 O O . LEU B 1 123 ? 20.016 5.43 8.625 1 92.81 123 LEU B O 1
ATOM 2187 N N . GLU B 1 124 ? 20.672 3.383 8.422 1 90.38 124 GLU B N 1
ATOM 2188 C CA . GLU B 1 124 ? 21.688 3.555 9.461 1 90.38 124 GLU B CA 1
ATOM 2189 C C . GLU B 1 124 ? 22.859 4.387 8.961 1 90.38 124 GLU B C 1
ATOM 2191 O O . GLU B 1 124 ? 23.297 5.324 9.641 1 90.38 124 GLU B O 1
ATOM 2196 N N . ASN B 1 125 ? 23.312 4.109 7.805 1 90.44 125 ASN B N 1
ATOM 2197 C CA . ASN B 1 125 ? 24.469 4.793 7.246 1 90.44 125 ASN B CA 1
ATOM 2198 C C . ASN B 1 125 ? 24.062 5.926 6.312 1 90.44 125 ASN B C 1
ATOM 2200 O O . ASN B 1 125 ? 24.906 6.672 5.82 1 90.44 125 ASN B O 1
ATOM 2204 N N . LYS B 1 126 ? 22.797 6.004 6.039 1 86.44 126 LYS B N 1
ATOM 2205 C CA . LYS B 1 126 ? 22.203 7.074 5.242 1 86.44 126 LYS B CA 1
ATOM 2206 C C . LYS B 1 126 ? 22.797 7.113 3.838 1 86.44 126 LYS B C 1
ATOM 2208 O O . LYS B 1 126 ? 23.234 8.172 3.371 1 86.44 126 LYS B O 1
ATOM 2213 N N . LYS B 1 127 ? 22.875 6.008 3.17 1 88.38 127 LYS B N 1
ATOM 2214 C CA . LYS B 1 127 ? 23.375 5.898 1.802 1 88.38 127 LYS B CA 1
ATOM 2215 C C . LYS B 1 127 ? 22.594 4.859 1.011 1 88.38 127 LYS B C 1
ATOM 2217 O O . LYS B 1 127 ? 21.984 3.949 1.592 1 88.38 127 LYS B O 1
ATOM 2222 N N . VAL B 1 128 ? 22.594 5.102 -0.259 1 87.25 128 VAL B N 1
ATOM 2223 C CA . VAL B 1 128 ? 22.031 4.074 -1.141 1 87.25 128 VAL B CA 1
ATOM 2224 C C . VAL B 1 128 ? 22.953 2.855 -1.149 1 87.25 128 VAL B C 1
ATOM 2226 O O . VAL B 1 128 ? 24.125 2.957 -1.514 1 87.25 128 VAL B O 1
ATOM 2229 N N . SER B 1 129 ? 22.438 1.737 -0.712 1 83 129 SER B N 1
ATOM 2230 C CA . SER B 1 129 ? 23.25 0.527 -0.573 1 83 129 SER B CA 1
ATOM 2231 C C . SER B 1 129 ? 23.281 -0.27 -1.872 1 83 129 SER B C 1
ATOM 2233 O O . SER B 1 129 ? 24.281 -0.909 -2.193 1 83 129 SER B O 1
ATOM 2235 N N . ARG B 1 130 ? 22.172 -0.229 -2.576 1 86.94 130 ARG B N 1
ATOM 2236 C CA . ARG B 1 130 ? 22.094 -1.042 -3.785 1 86.94 130 ARG B CA 1
ATOM 2237 C C . ARG B 1 130 ? 21.141 -0.427 -4.797 1 86.94 130 ARG B C 1
ATOM 2239 O O . ARG B 1 130 ? 20.156 0.23 -4.414 1 86.94 130 ARG B O 1
ATOM 2246 N N . SER B 1 131 ? 21.5 -0.571 -5.973 1 86.56 131 SER B N 1
ATOM 2247 C CA . SER B 1 131 ? 20.672 -0.223 -7.121 1 86.56 131 SER B CA 1
ATOM 2248 C C . SER B 1 131 ? 20.406 -1.438 -8.008 1 86.56 131 SER B C 1
ATOM 2250 O O . SER B 1 131 ? 21.359 -2.02 -8.555 1 86.56 131 SER B O 1
ATOM 2252 N N . LEU B 1 132 ? 19.156 -1.78 -8.078 1 87.12 132 LEU B N 1
ATOM 2253 C CA . LEU B 1 132 ? 18.766 -2.951 -8.859 1 87.12 132 LEU B CA 1
ATOM 2254 C C . LEU B 1 132 ? 17.938 -2.545 -10.07 1 87.12 132 LEU B C 1
ATOM 2256 O O . LEU B 1 132 ? 16.875 -1.933 -9.93 1 87.12 132 LEU B O 1
ATOM 2260 N N . LYS B 1 133 ? 18.438 -2.719 -11.266 1 88 133 LYS B N 1
ATOM 2261 C CA . LYS B 1 133 ? 17.641 -2.535 -12.484 1 88 133 LYS B CA 1
ATOM 2262 C C . LYS B 1 133 ? 17.188 -3.875 -13.047 1 88 133 LYS B C 1
ATOM 2264 O O . LYS B 1 133 ? 17.828 -4.438 -13.938 1 88 133 LYS B O 1
ATOM 2269 N N . ARG B 1 134 ? 16.141 -4.32 -12.477 1 85.31 134 ARG B N 1
ATOM 2270 C CA . ARG B 1 134 ? 15.766 -5.699 -12.781 1 85.31 134 ARG B CA 1
ATOM 2271 C C . ARG B 1 134 ? 14.469 -5.758 -13.57 1 85.31 134 ARG B C 1
ATOM 2273 O O . ARG B 1 134 ? 14.102 -6.809 -14.102 1 85.31 134 ARG B O 1
ATOM 2280 N N . HIS B 1 135 ? 13.766 -4.711 -13.617 1 94.5 135 HIS B N 1
ATOM 2281 C CA . HIS B 1 135 ? 12.539 -4.672 -14.414 1 94.5 135 HIS B CA 1
ATOM 2282 C C . HIS B 1 135 ? 12.75 -3.883 -15.703 1 94.5 135 HIS B C 1
ATOM 2284 O O . HIS B 1 135 ? 13.406 -2.84 -15.695 1 94.5 135 HIS B O 1
ATOM 2290 N N . SER B 1 136 ? 12.305 -4.402 -16.828 1 95 136 SER B N 1
ATOM 2291 C CA . SER B 1 136 ? 12.461 -3.764 -18.125 1 95 136 SER B CA 1
ATOM 2292 C C . SER B 1 136 ? 11.336 -2.76 -18.375 1 95 136 SER B C 1
ATOM 2294 O O . SER B 1 136 ? 11.266 -2.162 -19.453 1 95 136 SER B O 1
ATOM 2296 N N . ASN B 1 137 ? 10.406 -2.578 -17.562 1 97.44 137 ASN B N 1
ATOM 2297 C CA . ASN B 1 137 ? 9.312 -1.613 -17.5 1 97.44 137 ASN B CA 1
ATOM 2298 C C . ASN B 1 137 ? 9.078 -1.123 -16.078 1 97.44 137 ASN B C 1
ATOM 2300 O O . ASN B 1 137 ? 9.867 -1.412 -15.18 1 97.44 137 ASN B O 1
ATOM 2304 N N . ILE B 1 138 ? 8.07 -0.302 -15.898 1 97.81 138 ILE B N 1
ATOM 2305 C CA . ILE B 1 138 ? 7.707 0.236 -14.594 1 97.81 138 ILE B CA 1
ATOM 2306 C C . ILE B 1 138 ? 7.719 -0.883 -13.555 1 97.81 138 ILE B C 1
ATOM 2308 O O . ILE B 1 138 ? 7.164 -1.96 -13.789 1 97.81 138 ILE B O 1
ATOM 2312 N N . CYS B 1 139 ? 8.477 -0.754 -12.422 1 97.62 139 CYS B N 1
ATOM 2313 C CA . CYS B 1 139 ? 8.32 -1.584 -11.227 1 97.62 139 CYS B CA 1
ATOM 2314 C C . CYS B 1 139 ? 7.141 -1.115 -10.383 1 97.62 139 CYS B C 1
ATOM 2316 O O . CYS B 1 139 ? 7.207 -0.06 -9.75 1 97.62 139 CYS B O 1
ATOM 2318 N N . SER B 1 140 ? 6.086 -1.901 -10.336 1 98 140 SER B N 1
ATOM 2319 C CA . SER B 1 140 ? 4.82 -1.44 -9.766 1 98 140 SER B CA 1
ATOM 2320 C C . SER B 1 140 ? 4.789 -1.642 -8.258 1 98 140 SER B C 1
ATOM 2322 O O . SER B 1 140 ? 4.031 -0.969 -7.551 1 98 140 SER B O 1
ATOM 2324 N N . SER B 1 141 ? 5.543 -2.527 -7.812 1 98.19 141 SER B N 1
ATOM 2325 C CA . SER B 1 141 ? 5.508 -2.793 -6.379 1 98.19 141 SER B CA 1
ATOM 2326 C C . SER B 1 141 ? 6.781 -3.488 -5.914 1 98.19 141 SER B C 1
ATOM 2328 O O . SER B 1 141 ? 7.395 -4.246 -6.668 1 98.19 141 SER B O 1
ATOM 2330 N N . VAL B 1 142 ? 7.184 -3.232 -4.656 1 97.75 142 VAL B N 1
ATOM 2331 C CA . VAL B 1 142 ? 8.297 -3.875 -3.967 1 97.75 142 VAL B CA 1
ATOM 2332 C C . VAL B 1 142 ? 7.93 -4.117 -2.504 1 97.75 142 VAL B C 1
ATOM 2334 O O . VAL B 1 142 ? 7.23 -3.307 -1.891 1 97.75 142 VAL B O 1
ATOM 2337 N N . ALA B 1 143 ? 8.328 -5.211 -1.979 1 97.69 143 ALA B N 1
ATOM 2338 C CA . ALA B 1 143 ? 8.031 -5.535 -0.586 1 97.69 143 ALA B CA 1
ATOM 2339 C C . ALA B 1 143 ? 9.156 -6.363 0.035 1 97.69 143 ALA B C 1
ATOM 2341 O O . ALA B 1 143 ? 9.562 -7.383 -0.525 1 97.69 143 ALA B O 1
ATOM 2342 N N . PHE B 1 144 ? 9.625 -5.855 1.195 1 96.94 144 PHE B N 1
ATOM 2343 C CA . PHE B 1 144 ? 10.461 -6.738 1.994 1 96.94 144 PHE B CA 1
ATOM 2344 C C . PHE B 1 144 ? 9.656 -7.918 2.523 1 96.94 144 PHE B C 1
ATOM 2346 O O . PHE B 1 144 ? 8.5 -7.758 2.92 1 96.94 144 PHE B O 1
ATOM 2353 N N . ARG B 1 145 ? 10.312 -9.086 2.484 1 95.88 145 ARG B N 1
ATOM 2354 C CA . ARG B 1 145 ? 9.633 -10.273 2.99 1 95.88 145 ARG B CA 1
ATOM 2355 C C . ARG B 1 145 ? 9.648 -10.312 4.516 1 95.88 145 ARG B C 1
ATOM 2357 O O . ARG B 1 145 ? 10.68 -10.016 5.133 1 95.88 145 ARG B O 1
ATOM 2364 N N . PRO B 1 146 ? 8.43 -10.688 5.102 1 94.5 146 PRO B N 1
ATOM 2365 C CA . PRO B 1 146 ? 8.391 -10.805 6.559 1 94.5 146 PRO B CA 1
ATOM 2366 C C . PRO B 1 146 ? 9.359 -11.859 7.09 1 94.5 146 PRO B C 1
ATOM 2368 O O . PRO B 1 146 ? 9.516 -12.922 6.477 1 94.5 146 PRO B O 1
ATOM 2371 N N . GLN B 1 147 ? 10.047 -11.547 8.195 1 91.69 147 GLN B N 1
ATOM 2372 C CA . GLN B 1 147 ? 10.961 -12.43 8.914 1 91.69 147 GLN B CA 1
ATOM 2373 C C . GLN B 1 147 ? 12.203 -12.727 8.078 1 91.69 147 GLN B C 1
ATOM 2375 O O . GLN B 1 147 ? 12.977 -13.625 8.406 1 91.69 147 GLN B O 1
ATOM 2380 N N . ARG B 1 148 ? 12.367 -12.07 6.992 1 92.69 148 ARG B N 1
ATOM 2381 C CA . ARG B 1 148 ? 13.539 -12.102 6.133 1 92.69 148 ARG B CA 1
ATOM 2382 C C . ARG B 1 148 ? 13.961 -10.695 5.727 1 92.69 148 ARG B C 1
ATOM 2384 O O . ARG B 1 148 ? 13.867 -10.328 4.555 1 92.69 148 ARG B O 1
ATOM 2391 N N . PRO B 1 149 ? 14.539 -9.953 6.656 1 93.62 149 PRO B N 1
ATOM 2392 C CA . PRO B 1 149 ? 14.719 -8.508 6.508 1 93.62 149 PRO B CA 1
ATOM 2393 C C . PRO B 1 149 ? 15.695 -8.141 5.398 1 93.62 149 PRO B C 1
ATOM 2395 O O . PRO B 1 149 ? 15.773 -6.977 4.996 1 93.62 149 PRO B O 1
ATOM 2398 N N . GLN B 1 150 ? 16.391 -9.117 4.828 1 93.12 150 GLN B N 1
ATOM 2399 C CA . GLN B 1 150 ? 17.344 -8.828 3.76 1 93.12 150 GLN B CA 1
ATOM 2400 C C . GLN B 1 150 ? 16.812 -9.312 2.41 1 93.12 150 GLN B C 1
ATOM 2402 O O . GLN B 1 150 ? 17.562 -9.328 1.423 1 93.12 150 GLN B O 1
ATOM 2407 N N . SER B 1 151 ? 15.617 -9.734 2.432 1 94.56 151 SER B N 1
ATOM 2408 C CA . SER B 1 151 ? 15 -10.297 1.23 1 94.56 151 SER B CA 1
ATOM 2409 C C . SER B 1 151 ? 13.797 -9.469 0.789 1 94.56 151 SER B C 1
ATOM 2411 O O . SER B 1 151 ? 12.938 -9.125 1.605 1 94.56 151 SER B O 1
ATOM 2413 N N . LEU B 1 152 ? 13.797 -9.109 -0.48 1 95.69 152 LEU B N 1
ATOM 2414 C CA . LEU B 1 152 ? 12.641 -8.375 -0.994 1 95.69 152 LEU B CA 1
ATOM 2415 C C . LEU B 1 152 ? 12.148 -8.984 -2.301 1 95.69 152 LEU B C 1
ATOM 2417 O O . LEU B 1 152 ? 12.898 -9.672 -2.992 1 95.69 152 LEU B O 1
ATOM 2421 N N . VAL B 1 153 ? 10.867 -8.852 -2.592 1 96.56 153 VAL B N 1
ATOM 2422 C CA . VAL B 1 153 ? 10.227 -9.258 -3.838 1 96.56 153 VAL B CA 1
ATOM 2423 C C . VAL B 1 153 ? 9.656 -8.039 -4.551 1 96.56 153 VAL B C 1
ATOM 2425 O O . VAL B 1 153 ? 9.211 -7.086 -3.904 1 96.56 153 VAL B O 1
ATOM 2428 N N . SER B 1 154 ? 9.789 -8.008 -5.832 1 97 154 SER B N 1
ATOM 2429 C CA . SER B 1 154 ? 9.25 -6.918 -6.637 1 97 154 SER B CA 1
ATOM 2430 C C . SER B 1 154 ? 8.5 -7.445 -7.852 1 97 154 SER B C 1
ATOM 2432 O O . SER B 1 154 ? 8.641 -8.617 -8.219 1 97 154 SER B O 1
ATOM 2434 N N . CYS B 1 155 ? 7.602 -6.633 -8.398 1 97.69 155 CYS B N 1
ATOM 2435 C CA . CYS B 1 155 ? 6.867 -6.953 -9.617 1 97.69 155 CYS B CA 1
ATOM 2436 C C . CYS B 1 155 ? 6.719 -5.723 -10.5 1 97.69 155 CYS B C 1
ATOM 2438 O O . CYS B 1 155 ? 6.941 -4.598 -10.055 1 97.69 155 CYS B O 1
ATOM 2440 N N . GLY B 1 156 ? 6.387 -5.953 -11.75 1 97.69 156 GLY B N 1
ATOM 2441 C CA . GLY B 1 156 ? 6.285 -4.809 -12.641 1 97.69 156 GLY B CA 1
ATOM 2442 C C . GLY B 1 156 ? 5.383 -5.059 -13.836 1 97.69 156 GLY B C 1
ATOM 2443 O O . GLY B 1 156 ? 4.777 -6.125 -13.953 1 97.69 156 GLY B O 1
ATOM 2444 N N . LEU B 1 157 ? 5.336 -4.012 -14.648 1 97.88 157 LEU B N 1
ATOM 2445 C CA . LEU B 1 157 ? 4.527 -4.078 -15.859 1 97.88 157 LEU B CA 1
ATOM 2446 C C . LEU B 1 157 ? 5.207 -4.934 -16.922 1 97.88 157 LEU B C 1
ATOM 2448 O O . LEU B 1 157 ? 4.598 -5.266 -17.938 1 97.88 157 LEU B O 1
ATOM 2452 N N . ASP B 1 158 ? 6.418 -5.398 -16.734 1 96.38 158 ASP B N 1
ATOM 2453 C CA . ASP B 1 158 ? 7.117 -6.328 -17.625 1 96.38 158 ASP B CA 1
ATOM 2454 C C . ASP B 1 158 ? 6.672 -7.766 -17.359 1 96.38 158 ASP B C 1
ATOM 2456 O O . ASP B 1 158 ? 7.246 -8.703 -17.922 1 96.38 158 ASP B O 1
ATOM 2460 N N . MET B 1 159 ? 5.773 -7.969 -16.484 1 96.62 159 MET B N 1
ATOM 2461 C CA . MET B 1 159 ? 5.117 -9.242 -16.203 1 96.62 159 MET B CA 1
ATOM 2462 C C . MET B 1 159 ? 6.02 -10.148 -15.375 1 96.62 159 MET B C 1
ATOM 2464 O O . MET B 1 159 ? 5.797 -11.359 -15.312 1 96.62 159 MET B O 1
ATOM 2468 N N . GLN B 1 160 ? 7.027 -9.555 -14.719 1 95.38 160 GLN B N 1
ATOM 2469 C CA . GLN B 1 160 ? 7.988 -10.359 -13.969 1 95.38 160 GLN B CA 1
ATOM 2470 C C . GLN B 1 160 ? 7.848 -10.125 -12.469 1 95.38 160 GLN B C 1
ATOM 2472 O O . GLN B 1 160 ? 7.586 -9 -12.031 1 95.38 160 GLN B O 1
ATOM 2477 N N . VAL B 1 161 ? 8 -11.211 -11.711 1 97.19 161 VAL B N 1
ATOM 2478 C CA . VAL B 1 161 ? 8.258 -11.156 -10.273 1 97.19 161 VAL B CA 1
ATOM 2479 C C . VAL B 1 161 ? 9.727 -11.477 -10 1 97.19 161 VAL B C 1
ATOM 2481 O O . VAL B 1 161 ? 10.266 -12.445 -10.539 1 97.19 161 VAL B O 1
ATOM 2484 N N . MET B 1 162 ? 10.352 -10.609 -9.211 1 95.56 162 MET B N 1
ATOM 2485 C CA . MET B 1 162 ? 11.773 -10.758 -8.922 1 95.56 162 MET B CA 1
ATOM 2486 C C . MET B 1 162 ? 12.008 -10.93 -7.422 1 95.56 162 MET B C 1
ATOM 2488 O O . MET B 1 162 ? 11.391 -10.242 -6.609 1 95.56 162 MET B O 1
ATOM 2492 N N . LEU B 1 163 ? 12.852 -11.898 -7.074 1 95.19 163 LEU B N 1
ATOM 2493 C CA . LEU B 1 163 ? 13.359 -12.039 -5.711 1 95.19 163 LEU B CA 1
ATOM 2494 C C . LEU B 1 163 ? 14.789 -11.523 -5.609 1 95.19 163 LEU B C 1
ATOM 2496 O O . LEU B 1 163 ? 15.656 -11.922 -6.391 1 95.19 163 LEU B O 1
ATOM 2500 N N . CYS B 1 164 ? 14.961 -10.578 -4.715 1 93 164 CYS B N 1
ATOM 2501 C CA . CYS B 1 164 ? 16.281 -10.031 -4.461 1 93 164 CYS B CA 1
ATOM 2502 C C . CYS B 1 164 ? 16.719 -10.273 -3.018 1 93 164 CYS B C 1
ATOM 2504 O O . CYS B 1 164 ? 15.984 -9.938 -2.084 1 93 164 CYS B O 1
ATOM 2506 N N . LYS B 1 165 ? 17.828 -10.945 -2.789 1 86.75 165 LYS B N 1
ATOM 2507 C CA . LYS B 1 165 ? 18.406 -11.141 -1.458 1 86.75 165 LYS B CA 1
ATOM 2508 C C . LYS B 1 165 ? 19.625 -10.242 -1.246 1 86.75 165 LYS B C 1
ATOM 2510 O O . LYS B 1 165 ? 20.516 -10.188 -2.1 1 86.75 165 LYS B O 1
ATOM 2515 N N . GLU B 1 166 ? 19.453 -9.305 -0.274 1 72.5 166 GLU B N 1
ATOM 2516 C CA . GLU B 1 166 ? 20.562 -8.406 0.038 1 72.5 166 GLU B CA 1
ATOM 2517 C C . GLU B 1 166 ? 21.625 -9.117 0.88 1 72.5 166 GLU B C 1
ATOM 2519 O O . GLU B 1 166 ? 21.297 -9.758 1.881 1 72.5 166 GLU B O 1
ATOM 2524 N N . TYR B 1 167 ? 22.625 -9.766 0.324 1 57.34 167 TYR B N 1
ATOM 2525 C CA . TYR B 1 167 ? 23.719 -10.344 1.105 1 57.34 167 TYR B CA 1
ATOM 2526 C C . TYR B 1 167 ? 24.453 -9.266 1.892 1 57.34 167 TYR B C 1
ATOM 2528 O O . TYR B 1 167 ? 24.906 -8.273 1.319 1 57.34 167 TYR B O 1
ATOM 2536 N N . LEU B 1 168 ? 23.969 -8.75 3.104 1 48.09 168 LEU B N 1
ATOM 2537 C CA . LEU B 1 168 ? 24.922 -7.969 3.896 1 48.09 168 LEU B CA 1
ATOM 2538 C C . LEU B 1 168 ? 26.297 -8.609 3.889 1 48.09 168 LEU B C 1
ATOM 2540 O O . LEU B 1 168 ? 26.422 -9.828 4.039 1 48.09 168 LEU B O 1
ATOM 2544 N N . GLY B 1 169 ? 27.172 -8.172 3.094 1 40.44 169 GLY B N 1
ATOM 2545 C CA . GLY B 1 169 ? 28.578 -8.516 3.24 1 40.44 169 GLY B CA 1
ATOM 2546 C C . GLY B 1 169 ? 28.938 -8.914 4.656 1 40.44 169 GLY B C 1
ATOM 2547 O O . GLY B 1 169 ? 28.25 -8.57 5.609 1 40.44 169 GLY B O 1
ATOM 2548 N N . ASN B 1 170 ? 29.609 -10.148 4.887 1 36.5 170 ASN B N 1
ATOM 2549 C CA . ASN B 1 170 ? 30.375 -10.477 6.082 1 36.5 170 ASN B CA 1
ATOM 2550 C C . ASN B 1 170 ? 30.922 -9.219 6.766 1 36.5 170 ASN B C 1
ATOM 2552 O O . ASN B 1 170 ? 31.703 -8.469 6.172 1 36.5 170 ASN B O 1
ATOM 2556 N N . PHE B 1 171 ? 30.062 -8.391 7.477 1 29.39 171 PHE B N 1
ATOM 2557 C CA . PHE B 1 171 ? 30.953 -7.777 8.453 1 29.39 171 PHE B CA 1
ATOM 2558 C C . PHE B 1 171 ? 31.594 -8.836 9.344 1 29.39 171 PHE B C 1
ATOM 2560 O O . PHE B 1 171 ? 31 -9.891 9.594 1 29.39 171 PHE B O 1
#

Radius of gyration: 18.91 Å; Cα contacts (8 Å, |Δi|>4): 1071; chains: 2; bounding box: 55×50×40 Å

Foldseek 3Di:
DDDDQDDADPAAWADKDAAPQQKIWIWGQQQWIWIAHNVNHTLDIDRDPPRAGWQDKDADHVQRQWIWTFGWQKIWIWGSPPPVTDIDMDNWGDGGWHEWEAFPVRQWIWTFHQCQKIWIAGNVVGDTPDIDNDDNGGWNYKYQDPPQRQWMWTDHPSGDIDIDGRPPPDD/DDDDQDDADPAAWADKDAAPQQKIWIWGQQQWIWIAHNVNHTLDIDRDPPRATFQDKDADHVQRQWIWTFGWQKIWIFGSPPPVTPIDMDNWGDGGWREWEAFPVRQWIWTFHQCQKIWIAGNVVGDTPDIDNDDNGGWNYKYQDPPQRQWMWTDHPSGDIDIDGRPPPDD